Protein AF-A0A6P8T406-F1 (afdb_monomer_lite)

Sequence (190 aa):
MLQMCIFQQECNTCATTLRLIQWHTVIVGIVNENHHWMLVVMYPHEKKTLFLDPLGEGKGKTKVCLQSTRAFMRMKGCKVSRWTCSTLPHNRQQDSTSCGVLALKFAEKILLGESIEFETSQKAVHELRLDIATSLLRESDDLSRLCFYCGMEEQDEEHWICCDICQQWYHHQCVQRPPVDQPYLCPGCT

Radius of gyration: 21.98 Å; chains: 1; bounding box: 48×28×59 Å

Foldseek 3Di:
DQDAPEPDDPDPPDPVVLAVVLVHQKYWYWDDDPNAIWIWIDGQVVLEIETGGLQDDDVCPQVVSLVVVLVVVVSSVGDNPPHHYDYDDEHHAPDDNQNVLLNVLCVVCVVVVHDSYDDRDPVVSVVSVVVVVVCCVVPPDDQLQAAPQPRDGDDPPFDWDAAPPPRGIHGCVSQPNDDPVDHDHGPVRD

Organism: Gymnodraco acuticeps (NCBI:txid8218)

InterPro domains:
  IPR001965 Zinc finger, PHD-type [SM00249] (146-190)
  IPR003653 Ulp1 protease family, C-terminal catalytic domain [PF02902] (26-135)
  IPR003653 Ulp1 protease family, C-terminal catalytic domain [PS50600] (1-110)
  IPR011011 Zinc finger, FYVE/PHD-type [SSF5790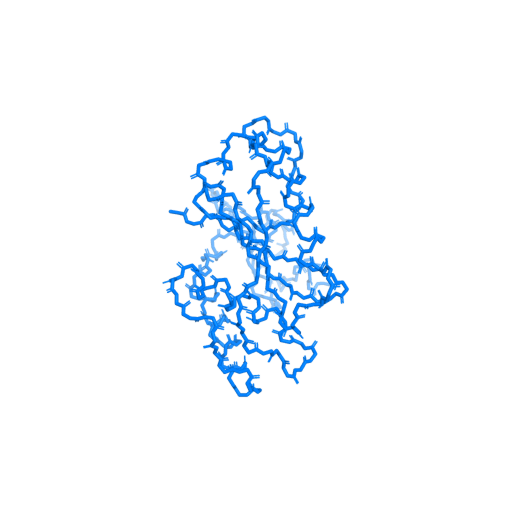3] (129-190)
  IPR013083 Zinc finger, RING/FYVE/PHD-type [G3DSA:3.30.40.10] (139-190)
  IPR019786 Zinc finger, PHD-type, conserved site [PS01359] (147-189)
  IPR019787 Zinc finger, PHD-finger [PS50016] (144-190)
  IPR038765 Papain-like cysteine peptidase superfamily [SSF54001] (24-138)

Structure (mmCIF, N/CA/C/O backbone):
data_AF-A0A6P8T406-F1
#
_entry.id   AF-A0A6P8T406-F1
#
loop_
_atom_site.group_PDB
_atom_site.id
_atom_site.type_symbol
_atom_site.label_atom_id
_atom_site.label_alt_id
_atom_site.label_comp_id
_atom_site.label_asym_id
_atom_site.label_entity_id
_atom_site.label_seq_id
_atom_site.pdbx_PDB_ins_code
_atom_site.Cartn_x
_atom_site.Cartn_y
_atom_site.Cartn_z
_atom_site.occupancy
_atom_site.B_iso_or_equiv
_atom_site.auth_seq_id
_atom_site.auth_comp_id
_atom_site.auth_asym_id
_atom_site.auth_atom_id
_atom_site.pdbx_PDB_model_num
ATOM 1 N N . MET A 1 1 ? -11.679 -12.977 -5.239 1.00 22.58 1 MET A N 1
ATOM 2 C CA . MET A 1 1 ? -10.911 -11.961 -5.984 1.00 22.58 1 MET A CA 1
ATOM 3 C C . MET A 1 1 ? -10.808 -10.741 -5.081 1.00 22.58 1 MET A C 1
ATOM 5 O O . MET A 1 1 ? -11.807 -10.065 -4.874 1.00 22.58 1 MET A O 1
ATOM 9 N N . LEU A 1 2 ? -9.675 -10.572 -4.399 1.00 23.94 2 LEU A N 1
ATOM 10 C CA . LEU A 1 2 ? -9.426 -9.429 -3.517 1.00 23.94 2 LEU A CA 1
ATOM 11 C C . LEU A 1 2 ? -9.023 -8.250 -4.405 1.00 23.94 2 LEU A C 1
ATOM 13 O O . LEU A 1 2 ? -7.926 -8.243 -4.948 1.00 23.94 2 LEU A O 1
ATOM 17 N N . GLN A 1 3 ? -9.928 -7.296 -4.613 1.00 27.56 3 GLN A N 1
ATOM 18 C CA . GLN A 1 3 ? -9.621 -6.090 -5.374 1.00 27.56 3 GLN A CA 1
ATOM 19 C C . GLN A 1 3 ? -9.011 -5.062 -4.413 1.00 27.56 3 GLN A C 1
ATOM 21 O O . G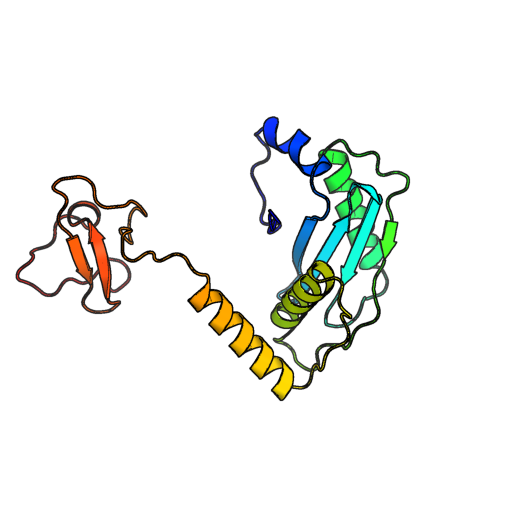LN A 1 3 ? -9.680 -4.539 -3.521 1.00 27.56 3 GLN A O 1
ATOM 26 N N . MET A 1 4 ? -7.706 -4.834 -4.545 1.00 31.42 4 MET A N 1
ATOM 27 C CA . MET A 1 4 ? -6.962 -3.862 -3.749 1.00 31.42 4 MET A CA 1
ATOM 28 C C . MET A 1 4 ? -7.247 -2.455 -4.299 1.00 31.42 4 MET A C 1
ATOM 30 O O . MET A 1 4 ? -6.623 -2.016 -5.259 1.00 31.42 4 MET A O 1
ATOM 34 N N . CYS A 1 5 ? -8.226 -1.748 -3.728 1.00 37.28 5 CYS A N 1
ATOM 35 C CA . CYS A 1 5 ? -8.486 -0.349 -4.075 1.00 37.28 5 CYS A CA 1
ATOM 36 C C . CYS A 1 5 ? -7.418 0.558 -3.448 1.00 37.28 5 CYS A C 1
ATOM 38 O O . CYS A 1 5 ? -7.588 1.072 -2.343 1.00 37.28 5 CYS A O 1
ATOM 40 N N . ILE A 1 6 ? -6.324 0.800 -4.170 1.00 36.66 6 ILE A N 1
ATOM 41 C CA . ILE A 1 6 ? -5.421 1.912 -3.861 1.00 36.66 6 ILE A CA 1
ATOM 42 C C . ILE A 1 6 ? -6.264 3.194 -3.913 1.00 36.66 6 ILE A C 1
ATOM 44 O O . ILE A 1 6 ? -6.865 3.510 -4.937 1.00 36.66 6 ILE A O 1
ATOM 48 N N . PHE A 1 7 ? -6.356 3.923 -2.797 1.00 38.44 7 PHE A N 1
ATOM 49 C CA . PHE A 1 7 ? -7.073 5.200 -2.712 1.00 38.44 7 PHE A CA 1
ATOM 50 C C . PHE A 1 7 ? -6.281 6.303 -3.422 1.00 38.44 7 PHE A C 1
ATOM 52 O O . PHE A 1 7 ? -5.844 7.276 -2.815 1.00 38.44 7 PHE A O 1
ATOM 59 N N . GLN A 1 8 ? -6.108 6.163 -4.731 1.00 29.70 8 GLN A N 1
ATOM 60 C CA . GLN A 1 8 ? -5.671 7.234 -5.604 1.00 29.70 8 GLN A CA 1
ATOM 61 C C . GLN A 1 8 ? -6.867 7.621 -6.468 1.00 29.70 8 GLN A C 1
ATOM 63 O O . GLN A 1 8 ? -7.098 7.072 -7.533 1.00 29.70 8 GLN A O 1
ATOM 68 N N . GLN A 1 9 ? -7.682 8.522 -5.913 1.00 34.03 9 GLN A N 1
ATOM 69 C CA . GLN A 1 9 ? -8.593 9.418 -6.629 1.00 34.03 9 GLN A CA 1
ATOM 70 C C . GLN A 1 9 ? -9.264 8.829 -7.891 1.00 34.03 9 GLN A C 1
ATOM 72 O O . GLN A 1 9 ? -9.155 9.394 -8.976 1.00 34.03 9 GLN A O 1
ATOM 77 N N . GLU A 1 10 ? -9.988 7.712 -7.768 1.00 38.25 10 GLU A N 1
ATOM 78 C CA . GLU A 1 10 ? -10.750 7.194 -8.906 1.00 38.25 10 GLU A CA 1
ATOM 79 C C . GLU A 1 10 ? -11.969 8.075 -9.229 1.00 38.25 10 GLU A C 1
ATOM 81 O O . GLU A 1 10 ? -12.776 8.442 -8.370 1.00 38.25 10 GLU A O 1
ATOM 86 N N . CYS A 1 11 ? -12.050 8.390 -10.520 1.00 34.97 11 CYS A N 1
ATOM 87 C CA . CYS A 1 11 ? -13.053 9.127 -11.279 1.00 34.97 11 CYS A CA 1
ATOM 88 C C . CYS A 1 11 ? -14.480 9.164 -10.677 1.00 34.97 11 CYS A C 1
ATOM 90 O O . CYS A 1 11 ? -15.181 8.155 -10.580 1.00 34.97 11 CYS A O 1
ATOM 92 N N . ASN A 1 12 ? -14.951 10.372 -10.348 1.00 40.00 12 ASN A N 1
ATOM 93 C CA . ASN A 1 12 ? -16.262 10.652 -9.740 1.00 40.00 12 ASN A CA 1
ATOM 94 C C . ASN A 1 12 ? -17.479 10.522 -10.690 1.00 40.00 12 ASN A C 1
ATOM 96 O O . ASN A 1 12 ? -18.569 10.956 -10.321 1.00 40.00 12 ASN A O 1
ATOM 100 N N . THR A 1 13 ? -17.350 9.969 -11.900 1.00 38.00 13 THR A N 1
ATOM 101 C CA . THR A 1 13 ? -18.402 10.092 -12.935 1.00 38.00 13 THR A CA 1
ATOM 102 C C . THR A 1 13 ? -19.130 8.805 -13.329 1.00 38.00 13 THR A 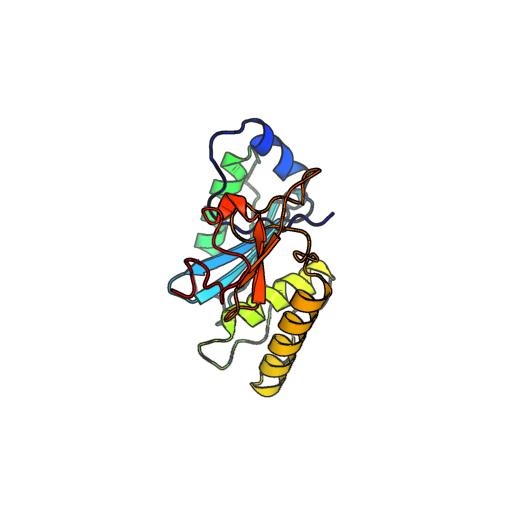C 1
ATOM 104 O O . THR A 1 13 ? -20.137 8.895 -14.027 1.00 38.00 13 THR A O 1
ATOM 107 N N . CYS A 1 14 ? -18.729 7.615 -12.868 1.00 40.56 14 CYS A N 1
ATOM 108 C CA . CYS A 1 14 ? -19.423 6.379 -13.255 1.00 40.56 14 CYS A CA 1
ATOM 109 C C . CYS A 1 14 ? -20.440 5.918 -12.194 1.00 40.56 14 CYS A C 1
ATOM 111 O O . CYS A 1 14 ? -20.080 5.445 -11.114 1.00 40.56 14 CYS A O 1
ATOM 113 N N . ALA A 1 15 ? -21.736 6.009 -12.516 1.00 45.34 15 ALA A N 1
ATOM 114 C CA . ALA A 1 15 ? -22.835 5.530 -11.670 1.00 45.34 15 ALA A CA 1
ATOM 115 C C . ALA A 1 15 ? -22.749 4.021 -11.341 1.00 45.34 15 ALA A C 1
ATOM 117 O O . ALA A 1 15 ? -23.313 3.567 -10.344 1.00 45.34 15 ALA A O 1
ATOM 118 N N . THR A 1 16 ? -22.000 3.248 -12.130 1.00 45.69 16 THR A N 1
ATOM 119 C CA . THR A 1 16 ? -21.764 1.811 -11.928 1.00 45.69 16 THR A CA 1
ATOM 120 C C . THR A 1 16 ? -20.851 1.538 -10.723 1.00 45.69 16 THR A C 1
ATOM 122 O O . THR A 1 16 ? -21.085 0.593 -9.969 1.00 45.69 16 THR A O 1
ATOM 125 N N . THR A 1 17 ? -19.886 2.420 -10.435 1.00 47.94 17 THR A N 1
ATOM 126 C CA . THR A 1 17 ? -18.952 2.287 -9.298 1.00 47.94 17 THR A CA 1
ATOM 127 C C . THR A 1 17 ? -19.638 2.512 -7.941 1.00 47.94 17 THR A C 1
ATOM 129 O O . THR A 1 17 ? -19.150 2.062 -6.904 1.00 47.94 17 THR A O 1
ATOM 132 N N . LEU A 1 18 ? -20.808 3.168 -7.914 1.00 48.56 18 LEU A N 1
ATOM 133 C CA . LEU A 1 18 ? -21.570 3.430 -6.683 1.00 48.56 18 LEU A CA 1
ATOM 134 C C . LEU A 1 18 ? -22.185 2.168 -6.057 1.00 48.56 18 LEU A C 1
ATOM 136 O O . LEU A 1 18 ? -22.412 2.156 -4.849 1.00 48.56 18 LEU A O 1
ATOM 140 N N . ARG A 1 19 ? -22.441 1.106 -6.836 1.00 50.19 19 ARG A N 1
ATOM 141 C CA . ARG A 1 19 ? -23.081 -0.128 -6.334 1.00 50.19 19 ARG A CA 1
ATOM 142 C C . ARG A 1 19 ? -22.109 -1.258 -5.999 1.00 50.19 19 ARG A C 1
ATOM 144 O O . ARG A 1 19 ? -22.516 -2.188 -5.314 1.00 50.19 19 ARG A O 1
ATOM 151 N N . LEU A 1 20 ? -20.850 -1.185 -6.431 1.00 56.38 20 LEU A N 1
ATOM 152 C CA . LEU A 1 20 ? -19.895 -2.297 -6.313 1.00 56.38 20 LEU A CA 1
ATOM 153 C C . LEU A 1 20 ? -19.270 -2.424 -4.913 1.00 56.38 20 LEU A C 1
ATOM 155 O O . LEU A 1 20 ? -19.041 -3.533 -4.439 1.00 56.38 20 LEU A O 1
ATOM 159 N N . ILE A 1 21 ? -19.075 -1.318 -4.190 1.00 63.06 21 ILE A N 1
ATOM 160 C CA . ILE A 1 21 ? -18.429 -1.322 -2.861 1.00 63.06 21 ILE A CA 1
ATOM 161 C C . ILE A 1 21 ? -19.212 -2.102 -1.794 1.00 63.06 21 ILE A C 1
ATOM 163 O O . ILE A 1 21 ? -18.608 -2.659 -0.884 1.00 63.06 21 ILE A O 1
ATOM 167 N N . GLN A 1 22 ? -20.540 -2.195 -1.913 1.00 59.06 22 GLN A N 1
ATOM 168 C CA . GLN A 1 22 ? -21.371 -2.932 -0.949 1.00 59.06 22 GLN A CA 1
ATOM 169 C C . GLN A 1 22 ? -21.235 -4.458 -1.054 1.00 59.06 22 GLN A C 1
ATOM 171 O O . GLN A 1 22 ? -21.698 -5.158 -0.159 1.00 59.06 22 GLN A O 1
ATOM 176 N N . TRP A 1 23 ? -20.611 -4.962 -2.122 1.00 67.88 23 TRP A N 1
ATOM 177 C CA . TRP A 1 23 ? -20.353 -6.390 -2.329 1.00 67.88 23 TRP A CA 1
ATOM 178 C C . TRP A 1 23 ? -18.954 -6.815 -1.884 1.00 67.88 23 TRP A C 1
ATOM 180 O O . TRP A 1 23 ? -18.656 -8.006 -1.853 1.00 67.88 23 TRP A O 1
ATOM 190 N N . HIS A 1 24 ? -18.087 -5.854 -1.561 1.00 75.00 24 HIS A N 1
ATOM 191 C CA . HIS A 1 24 ? -16.736 -6.146 -1.111 1.00 75.00 24 HIS A CA 1
ATOM 192 C C . HIS A 1 24 ? -16.750 -6.480 0.379 1.00 75.00 24 HIS A C 1
ATOM 194 O O . HIS A 1 24 ? -17.232 -5.704 1.207 1.00 75.00 24 HIS A O 1
ATOM 200 N N . THR A 1 25 ? -16.172 -7.628 0.723 1.00 85.94 25 THR A N 1
ATOM 201 C CA . THR A 1 25 ? -16.016 -8.067 2.114 1.00 85.94 25 THR A CA 1
ATOM 202 C C . THR A 1 25 ? -15.025 -7.188 2.873 1.00 85.94 25 THR A C 1
ATOM 204 O O . THR A 1 25 ? -15.249 -6.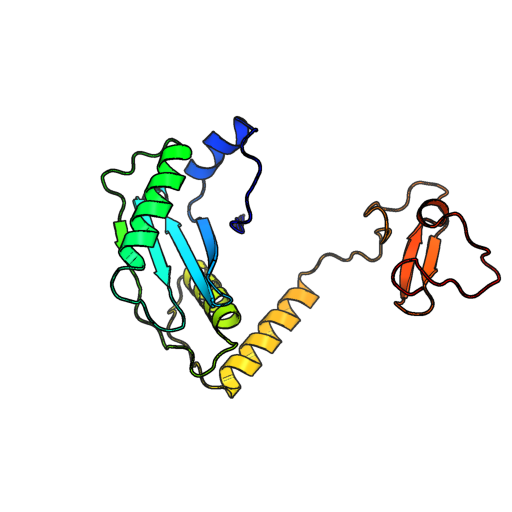861 4.038 1.00 85.94 25 THR A O 1
ATOM 207 N N . VAL A 1 26 ? -13.966 -6.758 2.187 1.00 91.25 26 VAL A N 1
ATOM 208 C CA . VAL A 1 26 ? -12.888 -5.929 2.718 1.00 91.25 26 VAL A CA 1
ATOM 209 C C . VAL A 1 26 ? -12.460 -4.905 1.671 1.00 91.25 26 VAL A C 1
ATOM 211 O O . VAL A 1 26 ? -12.419 -5.199 0.478 1.00 91.25 26 VAL A O 1
ATOM 214 N N . ILE A 1 27 ? -12.147 -3.693 2.120 1.00 92.12 27 ILE A N 1
ATOM 215 C CA . ILE A 1 27 ? -11.553 -2.637 1.298 1.00 92.12 27 ILE A CA 1
ATOM 216 C C . ILE A 1 27 ? -10.273 -2.194 1.995 1.00 92.12 27 ILE A C 1
ATOM 218 O O . ILE A 1 27 ? -10.318 -1.703 3.123 1.00 92.12 27 ILE A O 1
ATOM 222 N N . VAL A 1 28 ? -9.142 -2.368 1.323 1.00 93.50 28 VAL A N 1
ATOM 223 C CA . VAL A 1 28 ? -7.813 -2.023 1.836 1.00 93.50 28 VAL A CA 1
ATOM 224 C C . VAL A 1 28 ? -7.373 -0.714 1.202 1.00 93.50 28 VAL A C 1
ATOM 226 O O . VAL A 1 28 ? -7.418 -0.590 -0.015 1.00 93.50 28 VAL A O 1
ATOM 229 N N . GLY A 1 29 ? -6.958 0.254 2.014 1.00 92.31 29 GLY A N 1
ATOM 230 C CA . GLY A 1 29 ? -6.510 1.565 1.569 1.00 92.31 29 GLY A CA 1
ATOM 231 C C . GLY A 1 29 ? -5.217 1.988 2.247 1.00 92.31 29 GLY A C 1
ATOM 232 O O . GLY A 1 29 ? -5.102 1.957 3.469 1.00 92.31 29 GLY A O 1
ATOM 233 N N . ILE A 1 30 ? -4.255 2.426 1.444 1.00 94.62 30 ILE A N 1
ATOM 234 C CA . ILE A 1 30 ? -3.008 3.018 1.920 1.00 94.62 30 ILE A CA 1
ATOM 235 C C . ILE A 1 30 ? -3.163 4.542 1.926 1.00 94.62 30 ILE A C 1
ATOM 237 O O . ILE A 1 30 ? -3.580 5.131 0.931 1.00 94.62 30 ILE A O 1
ATOM 241 N N . VAL A 1 31 ? -2.843 5.178 3.053 1.00 91.31 31 VAL A N 1
ATOM 242 C CA . VAL A 1 31 ? -2.921 6.632 3.242 1.00 91.31 31 VAL A CA 1
ATOM 243 C C . VAL A 1 31 ? -1.511 7.197 3.322 1.00 91.31 31 VAL A C 1
ATOM 245 O O . VAL A 1 31 ? -0.706 6.718 4.117 1.00 91.31 31 VAL A O 1
ATOM 248 N N . ASN A 1 32 ? -1.225 8.227 2.526 1.00 92.25 32 ASN A N 1
ATOM 249 C CA . ASN A 1 32 ? 0.013 8.992 2.620 1.00 92.25 32 ASN A CA 1
ATOM 250 C C . ASN A 1 32 ? -0.271 10.388 3.175 1.00 92.25 32 ASN A C 1
ATOM 252 O O . ASN A 1 32 ? -1.025 11.149 2.572 1.00 92.25 32 ASN A O 1
ATOM 256 N N . GLU A 1 33 ? 0.358 10.734 4.293 1.00 89.75 33 GLU A N 1
ATOM 257 C CA . GLU A 1 33 ? 0.359 12.097 4.826 1.00 89.75 33 GLU A CA 1
ATOM 258 C C . GLU A 1 33 ? 1.802 12.514 5.108 1.00 89.75 33 GLU A C 1
ATOM 260 O O . GLU A 1 33 ? 2.462 11.916 5.953 1.00 89.75 33 GLU A O 1
ATOM 265 N N . ASN A 1 34 ? 2.301 13.543 4.416 1.00 90.75 34 ASN A N 1
ATOM 266 C CA . ASN A 1 34 ? 3.661 14.073 4.601 1.00 90.75 34 ASN A CA 1
ATOM 267 C C . ASN A 1 34 ? 4.754 12.989 4.529 1.00 90.75 34 ASN A C 1
ATOM 269 O O . ASN A 1 34 ? 5.608 12.905 5.411 1.00 90.75 34 ASN A O 1
ATOM 273 N N . HIS A 1 35 ? 4.713 12.145 3.492 1.00 91.12 35 HIS A N 1
ATOM 274 C CA . HIS A 1 35 ? 5.640 11.020 3.287 1.00 91.12 35 HIS A CA 1
ATOM 275 C C . HIS A 1 35 ? 5.543 9.893 4.327 1.00 91.12 35 HIS A C 1
ATOM 277 O O . HIS A 1 35 ? 6.353 8.968 4.301 1.00 91.12 35 HIS A O 1
ATOM 283 N N . HIS A 1 36 ? 4.536 9.923 5.200 1.00 94.38 36 HIS A N 1
ATOM 284 C CA . HIS A 1 36 ? 4.255 8.850 6.143 1.00 94.38 36 HIS A CA 1
ATOM 285 C C . HIS A 1 36 ? 3.102 7.984 5.643 1.00 94.38 36 HIS A C 1
ATOM 287 O O . HIS A 1 36 ? 1.996 8.474 5.399 1.00 94.38 36 HIS A O 1
ATOM 293 N N . TRP A 1 37 ? 3.372 6.691 5.490 1.00 96.38 37 TRP A N 1
ATOM 294 C CA . TRP A 1 37 ? 2.417 5.712 4.987 1.00 96.38 37 TRP A CA 1
ATOM 295 C C . TRP A 1 37 ? 1.701 5.006 6.141 1.00 96.38 37 TRP A C 1
ATOM 297 O O . TRP A 1 37 ? 2.332 4.509 7.073 1.00 96.38 37 TRP A O 1
ATOM 307 N N . MET A 1 38 ? 0.374 4.950 6.069 1.00 96.06 38 MET A N 1
ATOM 308 C CA . MET A 1 38 ? -0.512 4.338 7.062 1.00 96.06 38 MET A CA 1
ATOM 309 C C . MET A 1 38 ? -1.520 3.424 6.364 1.00 96.06 38 MET A C 1
ATOM 311 O O . MET A 1 38 ? -1.776 3.564 5.165 1.00 96.06 38 MET A O 1
ATOM 315 N N . LEU A 1 39 ? -2.125 2.510 7.118 1.00 97.50 39 LEU A N 1
ATOM 316 C CA . LEU A 1 39 ? -3.099 1.557 6.596 1.00 97.50 39 LEU A CA 1
ATOM 317 C C . LEU A 1 39 ? -4.505 1.845 7.135 1.00 97.50 39 LEU A C 1
ATOM 319 O O . LEU A 1 39 ? -4.713 2.049 8.331 1.00 97.50 39 LEU A O 1
ATOM 323 N N . VAL A 1 40 ? -5.485 1.800 6.236 1.00 97.25 40 VAL A N 1
ATOM 324 C CA . VAL A 1 40 ? -6.919 1.821 6.523 1.00 97.25 40 VAL A CA 1
ATOM 325 C C . VAL A 1 40 ? -7.544 0.560 5.934 1.00 97.25 40 VAL A C 1
ATOM 327 O O . VAL A 1 40 ? -7.466 0.333 4.732 1.00 97.25 40 VAL A O 1
ATOM 330 N N . VAL A 1 41 ? -8.211 -0.248 6.753 1.00 96.81 41 VAL A N 1
ATOM 331 C CA . VAL A 1 41 ? -8.964 -1.426 6.293 1.00 96.81 41 VAL A CA 1
ATOM 332 C C . VAL A 1 41 ? -10.423 -1.261 6.679 1.00 96.81 41 VAL A C 1
ATOM 334 O O . VAL A 1 41 ? -10.746 -1.127 7.855 1.00 96.81 41 VAL A O 1
ATOM 337 N N . MET A 1 42 ? -11.324 -1.256 5.706 1.00 95.31 42 MET A N 1
ATOM 338 C CA . MET A 1 42 ? -12.761 -1.129 5.934 1.00 95.31 42 MET A CA 1
ATOM 339 C C . MET A 1 42 ? -13.457 -2.468 5.717 1.00 95.31 42 MET A C 1
ATOM 341 O O . MET A 1 42 ? -13.206 -3.152 4.729 1.00 95.31 42 MET A O 1
ATOM 345 N N . TYR A 1 43 ? -14.395 -2.775 6.607 1.00 93.75 43 TYR A N 1
ATOM 346 C CA . TYR A 1 43 ? -15.291 -3.924 6.552 1.00 93.75 43 TYR A CA 1
ATOM 347 C C . TYR A 1 43 ? -16.730 -3.408 6.396 1.00 93.75 43 TYR A C 1
ATOM 349 O O . TYR A 1 43 ? -17.395 -3.117 7.399 1.00 93.75 43 TYR A O 1
ATOM 357 N N . PRO A 1 44 ? -17.228 -3.228 5.153 1.00 90.94 44 PRO A N 1
ATOM 358 C CA . PRO A 1 44 ? -18.547 -2.646 4.886 1.00 90.94 44 PRO A CA 1
ATOM 359 C C . PRO A 1 44 ? -19.704 -3.328 5.616 1.00 90.94 44 PRO A C 1
ATOM 361 O O . PRO A 1 44 ? -20.557 -2.640 6.185 1.00 90.94 44 PRO A O 1
ATOM 364 N N . HIS A 1 45 ? -19.712 -4.662 5.650 1.00 89.38 45 HIS A N 1
ATOM 365 C CA . HIS A 1 45 ? -20.776 -5.443 6.287 1.00 89.38 45 HIS A CA 1
ATOM 366 C C . HIS A 1 45 ? -20.771 -5.314 7.818 1.00 89.38 45 HIS A C 1
ATOM 368 O O . HIS A 1 45 ? -21.835 -5.220 8.431 1.00 89.38 45 HIS A O 1
ATOM 374 N N . GLU A 1 46 ? -19.588 -5.222 8.428 1.00 93.00 46 GLU A N 1
ATOM 375 C CA . GLU A 1 46 ? -19.415 -5.024 9.874 1.00 93.00 46 GLU A CA 1
ATOM 376 C C . GLU A 1 46 ? -19.564 -3.559 10.300 1.00 93.00 46 GLU A C 1
ATOM 378 O O . GLU A 1 46 ? -19.724 -3.262 11.483 1.00 93.00 46 GLU A O 1
ATOM 383 N N . LYS A 1 47 ? -19.534 -2.630 9.338 1.00 94.19 47 LYS A N 1
ATOM 384 C CA . LYS A 1 47 ? -19.503 -1.180 9.566 1.00 94.19 47 LYS A CA 1
ATOM 385 C C . LYS A 1 47 ? -18.319 -0.773 10.438 1.00 94.19 47 LYS A C 1
ATOM 387 O O . LYS A 1 47 ? -18.463 -0.018 11.399 1.00 94.19 47 LYS A O 1
ATOM 392 N N . LYS A 1 48 ? -17.145 -1.293 10.106 1.00 95.12 48 LYS A N 1
ATOM 393 C CA . LYS A 1 48 ? -15.928 -1.127 10.896 1.00 95.12 48 LYS A CA 1
ATOM 394 C C . LYS A 1 48 ? -14.777 -0.679 10.010 1.00 95.12 48 LYS A C 1
ATOM 396 O O . LYS A 1 48 ? -14.633 -1.146 8.885 1.00 95.12 48 LYS A O 1
ATOM 401 N N . THR A 1 49 ? -13.935 0.185 10.556 1.00 96.69 49 THR A N 1
ATOM 402 C CA . THR A 1 49 ? -12.621 0.529 10.016 1.00 96.69 49 THR A CA 1
ATOM 403 C C . THR A 1 49 ? -11.536 0.106 11.004 1.00 96.69 49 THR A C 1
ATOM 405 O O . THR A 1 49 ? -11.668 0.336 12.207 1.00 96.69 49 THR A O 1
ATOM 408 N N . LEU A 1 50 ? -10.450 -0.471 10.504 1.00 97.00 50 LEU A N 1
ATOM 409 C CA . LEU A 1 50 ? -9.167 -0.549 11.188 1.00 97.00 50 LEU A CA 1
ATOM 410 C C . LEU A 1 50 ? -8.253 0.545 10.644 1.00 97.00 50 LEU A C 1
ATOM 412 O O . LEU A 1 50 ? -8.143 0.710 9.431 1.00 97.00 50 LEU A O 1
ATOM 416 N N . PHE A 1 51 ? -7.618 1.285 11.540 1.00 97.31 51 PHE A N 1
ATOM 417 C CA . PHE A 1 51 ? -6.577 2.253 11.223 1.00 97.31 51 PHE A CA 1
ATOM 418 C C . PHE A 1 51 ? -5.296 1.822 11.925 1.00 97.31 51 PHE A C 1
ATOM 420 O O . PHE A 1 51 ? -5.327 1.621 13.139 1.00 97.31 51 PHE A O 1
ATOM 427 N N . LEU A 1 52 ? -4.214 1.687 11.162 1.00 97.50 52 LEU A N 1
ATOM 428 C CA . LEU A 1 52 ? -2.901 1.298 11.664 1.00 97.50 52 LEU A CA 1
ATOM 429 C C . LEU A 1 52 ? -1.858 2.314 11.214 1.00 97.50 52 LEU A C 1
ATOM 431 O O . LEU A 1 52 ? -1.718 2.606 10.021 1.00 97.50 52 LEU A O 1
ATOM 435 N N . ASP A 1 53 ? -1.126 2.847 12.186 1.00 97.00 53 ASP A N 1
ATOM 436 C CA . ASP A 1 53 ? -0.048 3.807 11.975 1.00 97.00 53 ASP A CA 1
ATOM 437 C C . ASP A 1 53 ? 1.275 3.154 12.405 1.00 97.00 53 ASP A C 1
ATOM 439 O O . ASP A 1 53 ? 1.459 2.919 13.595 1.00 97.00 53 ASP A O 1
ATOM 443 N N . PRO A 1 54 ? 2.236 2.897 11.497 1.00 97.06 54 PRO A N 1
ATOM 444 C CA . PRO A 1 54 ? 3.527 2.308 11.858 1.00 97.06 54 PRO A CA 1
ATOM 445 C C . PRO A 1 54 ? 4.294 3.034 12.983 1.00 97.06 54 PRO A C 1
ATOM 447 O O . PRO A 1 54 ? 5.098 2.398 13.662 1.00 97.06 54 PRO A O 1
ATOM 450 N N . LEU A 1 55 ? 4.064 4.335 13.220 1.00 95.44 55 LEU A N 1
ATOM 451 C CA . LEU A 1 55 ? 4.652 5.103 14.337 1.00 95.44 55 LEU A CA 1
ATOM 452 C C . LEU A 1 55 ? 3.853 5.006 15.646 1.00 95.44 55 LEU A C 1
ATOM 454 O O . LEU A 1 55 ? 4.290 5.503 16.688 1.00 95.44 55 LEU A O 1
ATOM 458 N N . GLY A 1 56 ? 2.699 4.351 15.606 1.00 92.44 56 GLY A N 1
ATOM 459 C CA . GLY A 1 56 ? 1.686 4.329 16.646 1.00 92.44 56 GLY A CA 1
ATOM 460 C C . GLY A 1 56 ? 0.607 5.387 16.424 1.00 92.44 56 GLY A C 1
ATOM 461 O O . GLY A 1 56 ? 0.841 6.481 15.905 1.00 92.44 56 GLY A O 1
ATOM 462 N N . GLU A 1 57 ? -0.607 5.071 16.854 1.00 86.12 57 GLU A N 1
ATOM 463 C CA . GLU A 1 57 ? -1.779 5.899 16.619 1.00 86.12 57 GLU A CA 1
ATOM 464 C C . GLU A 1 57 ? -1.772 7.131 17.522 1.00 86.12 57 GLU A C 1
ATOM 466 O O . GLU A 1 57 ? -2.035 7.078 18.727 1.00 86.12 57 GLU A O 1
ATOM 471 N N . GLY A 1 58 ? -1.502 8.286 16.915 1.00 76.69 58 GLY A N 1
ATOM 472 C CA . GLY A 1 58 ? -1.637 9.574 17.583 1.00 76.69 58 GLY A CA 1
ATOM 473 C C . GLY A 1 58 ? -3.067 9.825 18.076 1.00 76.69 58 GLY A C 1
ATOM 474 O O . GLY A 1 58 ? -4.055 9.462 17.426 1.00 76.69 58 GLY A O 1
ATOM 475 N N . LYS A 1 59 ? -3.188 10.519 19.217 1.00 73.88 59 LYS A N 1
ATOM 476 C CA . LYS A 1 59 ? -4.484 10.945 19.765 1.00 73.88 59 LYS A CA 1
ATOM 477 C C . LYS A 1 59 ? -5.251 11.739 18.701 1.00 73.88 59 LYS A C 1
ATOM 479 O O . LYS A 1 59 ? -4.820 12.805 18.283 1.00 73.88 59 LYS A O 1
ATOM 484 N N . GLY A 1 60 ? -6.396 11.215 18.267 1.00 85.00 60 GLY A N 1
ATOM 485 C CA . GLY A 1 60 ? -7.281 11.880 17.306 1.00 85.00 60 GLY A CA 1
ATOM 486 C C . GLY A 1 60 ? -7.166 11.408 15.854 1.00 85.00 60 GLY A C 1
ATOM 487 O O . GLY A 1 60 ? -8.157 11.549 15.138 1.00 85.00 60 GLY A O 1
ATOM 488 N N . LYS A 1 61 ? -6.073 10.757 15.423 1.00 87.94 61 LYS A N 1
ATOM 489 C CA . LYS A 1 61 ? -5.976 10.217 14.048 1.00 87.94 61 LYS A CA 1
ATOM 490 C C . LYS A 1 61 ? -7.061 9.178 13.759 1.00 87.94 61 LYS A C 1
ATOM 492 O O . LYS A 1 61 ? -7.715 9.245 12.726 1.00 87.94 61 LYS A O 1
ATOM 497 N N . THR A 1 62 ? -7.368 8.307 14.720 1.00 91.44 62 THR A N 1
ATOM 498 C CA . THR A 1 62 ? -8.490 7.355 14.615 1.00 91.44 62 THR A CA 1
ATOM 499 C C . THR A 1 62 ? -9.840 8.061 14.444 1.00 91.44 62 THR A C 1
ATOM 501 O O . THR A 1 62 ? -10.711 7.577 13.726 1.00 91.44 62 THR A O 1
ATOM 504 N N . LYS A 1 63 ? -10.028 9.237 15.062 1.00 92.88 63 LYS A N 1
ATOM 505 C CA . LYS A 1 63 ? -11.253 10.040 14.907 1.00 92.88 63 LYS A CA 1
ATOM 506 C C . LYS A 1 63 ? -11.332 10.670 13.516 1.00 92.88 63 LYS A C 1
ATOM 508 O O . LYS A 1 63 ? -12.409 10.664 12.925 1.00 92.88 63 LYS A O 1
ATOM 513 N N . VAL A 1 64 ? -10.213 11.175 12.996 1.00 92.44 64 VAL A N 1
ATOM 514 C CA . VAL A 1 64 ? -10.120 11.677 11.616 1.00 92.44 64 VAL A CA 1
ATOM 515 C C . VAL A 1 64 ? -10.413 10.545 10.632 1.00 92.44 64 VAL A C 1
ATOM 517 O O . VAL A 1 64 ? -11.313 10.678 9.810 1.00 92.44 64 VAL A O 1
ATOM 520 N N . CYS A 1 65 ? -9.766 9.387 10.791 1.00 94.00 65 CYS A N 1
ATOM 521 C CA . CYS A 1 65 ? -10.016 8.200 9.975 1.00 94.00 65 CYS A CA 1
ATOM 522 C C . CYS A 1 65 ? -11.494 7.779 10.016 1.00 94.00 65 CYS A C 1
ATOM 524 O O . CYS A 1 65 ? -12.104 7.541 8.971 1.00 94.00 65 CYS A O 1
ATOM 526 N N . LEU A 1 66 ? -12.120 7.769 11.199 1.00 94.69 66 LEU A N 1
ATOM 527 C CA . LEU A 1 66 ? -13.551 7.500 11.341 1.00 94.69 66 LEU A CA 1
ATOM 528 C C . LEU A 1 66 ? -14.406 8.483 10.535 1.00 94.69 66 LEU A C 1
ATOM 530 O O . LEU A 1 66 ? -15.341 8.078 9.849 1.00 94.69 66 LEU A O 1
ATOM 534 N N . GLN A 1 67 ? -14.128 9.781 10.632 1.00 94.75 67 GLN A N 1
ATOM 535 C CA . GLN A 1 67 ? -14.891 10.804 9.918 1.00 94.75 67 GLN A CA 1
ATOM 536 C C . GLN A 1 67 ? -14.727 10.665 8.401 1.00 94.75 67 GLN A C 1
ATOM 538 O O . GLN A 1 67 ? -15.734 10.651 7.688 1.00 94.75 67 GLN A O 1
ATOM 543 N N . SER A 1 68 ? -13.494 10.476 7.929 1.00 93.62 68 SER A N 1
ATOM 544 C CA . SER A 1 68 ? -13.167 10.296 6.513 1.00 93.62 68 SER A CA 1
ATOM 545 C C . SER A 1 68 ? -13.802 9.032 5.937 1.00 93.62 68 SER A C 1
ATOM 547 O O . SER A 1 68 ? -14.496 9.097 4.923 1.00 93.62 68 SER A O 1
ATOM 549 N N . THR A 1 69 ? -13.674 7.890 6.618 1.00 93.50 69 THR A N 1
ATOM 550 C CA . THR A 1 69 ? -14.287 6.628 6.166 1.00 93.50 69 THR A CA 1
ATOM 551 C C . THR A 1 69 ? -15.813 6.684 6.203 1.00 93.50 69 THR A C 1
ATOM 553 O O . THR A 1 69 ? -16.465 6.229 5.266 1.00 93.50 69 THR A O 1
ATOM 556 N N . ARG A 1 70 ? -16.426 7.341 7.197 1.00 94.69 70 ARG A N 1
ATOM 557 C CA . ARG A 1 70 ? -17.880 7.586 7.199 1.00 94.69 70 ARG A CA 1
ATOM 558 C C . ARG A 1 70 ? -18.328 8.479 6.047 1.00 94.69 70 ARG A C 1
ATOM 560 O O . ARG A 1 70 ? -19.408 8.253 5.506 1.00 94.69 70 ARG A O 1
ATOM 567 N N . ALA A 1 71 ? -17.561 9.510 5.702 1.00 92.56 71 ALA A N 1
ATOM 568 C CA . ALA A 1 71 ? -17.871 10.374 4.567 1.00 92.56 71 ALA A CA 1
ATOM 569 C C . ALA A 1 71 ? -17.802 9.587 3.251 1.00 92.56 71 ALA A C 1
ATOM 571 O O . ALA A 1 71 ? -18.786 9.569 2.509 1.00 92.56 71 ALA A O 1
ATOM 572 N N . PHE A 1 72 ? -16.710 8.849 3.037 1.00 89.81 72 PHE A N 1
ATOM 573 C CA . PHE A 1 72 ? -16.522 7.978 1.879 1.00 89.81 72 PHE A CA 1
ATOM 574 C C . PHE A 1 72 ? -17.647 6.942 1.748 1.00 89.81 72 PHE A C 1
ATOM 576 O O . PHE A 1 72 ? -18.322 6.878 0.723 1.00 89.81 72 PHE A O 1
ATOM 583 N N . MET A 1 73 ? -17.939 6.188 2.809 1.00 89.75 73 MET A N 1
ATOM 584 C CA . MET A 1 73 ? -18.977 5.154 2.771 1.00 89.75 73 MET A CA 1
ATOM 585 C C . MET A 1 73 ? -20.382 5.743 2.588 1.00 89.75 73 MET A C 1
ATOM 587 O O . MET A 1 73 ? -21.215 5.143 1.908 1.00 89.75 73 MET A O 1
ATOM 591 N N . ARG A 1 74 ? -20.655 6.945 3.120 1.00 91.38 74 ARG A N 1
ATOM 592 C CA . ARG A 1 74 ? -21.915 7.662 2.862 1.00 91.38 74 ARG A CA 1
ATOM 593 C C . ARG A 1 74 ? -22.050 8.044 1.388 1.00 91.38 74 ARG A C 1
ATOM 595 O O . ARG A 1 74 ? -23.127 7.855 0.831 1.00 91.38 74 ARG A O 1
ATOM 602 N N . MET A 1 75 ? -20.981 8.536 0.758 1.00 86.81 75 MET A N 1
ATOM 603 C CA . MET A 1 75 ? -20.966 8.818 -0.685 1.00 86.81 75 MET A CA 1
ATOM 604 C C . MET A 1 75 ? -21.249 7.560 -1.516 1.00 86.81 75 MET A C 1
ATOM 606 O O . MET A 1 75 ? -21.870 7.650 -2.567 1.00 86.81 75 MET A O 1
ATOM 610 N N . LYS A 1 76 ? -20.864 6.379 -1.021 1.00 84.38 76 LYS A N 1
ATOM 611 C CA . LYS A 1 76 ? -21.166 5.069 -1.626 1.00 84.38 76 LYS A CA 1
ATOM 612 C C . LYS A 1 76 ? -22.516 4.475 -1.173 1.00 84.38 76 LYS A C 1
ATOM 614 O O . LYS A 1 76 ? -22.741 3.270 -1.263 1.00 84.38 76 LYS A O 1
ATOM 619 N N . GLY A 1 77 ? -23.421 5.300 -0.637 1.00 85.56 77 GLY A N 1
ATOM 620 C CA . GLY A 1 77 ? -24.789 4.907 -0.278 1.00 85.56 77 GLY A CA 1
ATOM 621 C C . GLY A 1 77 ? -24.928 4.061 0.995 1.00 85.56 77 GLY A C 1
ATOM 622 O O . GLY A 1 77 ? -26.004 3.522 1.254 1.00 85.56 77 GLY A O 1
ATOM 623 N N . CYS A 1 78 ? -23.878 3.926 1.810 1.00 85.75 78 CYS A N 1
ATOM 624 C CA . CYS A 1 78 ? -23.925 3.116 3.027 1.00 85.75 78 CYS A CA 1
ATOM 625 C C . CYS A 1 78 ? -24.503 3.892 4.225 1.00 85.75 78 CYS A C 1
ATOM 627 O O . CYS A 1 78 ? -24.221 5.073 4.442 1.00 85.75 78 CYS A O 1
ATOM 629 N N . LYS A 1 79 ? -25.272 3.204 5.082 1.00 89.44 79 LYS A N 1
ATOM 630 C CA . LYS A 1 79 ? -25.736 3.749 6.372 1.00 89.44 79 LYS A CA 1
ATOM 631 C C . LYS A 1 79 ? -24.607 3.713 7.408 1.00 89.44 79 LYS A C 1
ATOM 633 O O . LYS A 1 79 ? -24.314 2.661 7.972 1.00 89.44 79 LYS A O 1
ATOM 638 N N . VAL A 1 80 ? -24.033 4.876 7.714 1.00 93.75 80 VAL A N 1
ATOM 639 C CA . VAL A 1 80 ? -22.810 5.008 8.535 1.00 93.75 80 VAL A CA 1
ATOM 640 C C . VAL A 1 80 ? -23.029 5.375 10.010 1.00 93.75 80 VAL A C 1
ATOM 642 O O . VAL A 1 80 ? -22.072 5.678 10.717 1.00 93.75 80 VAL A O 1
ATOM 645 N N . SER A 1 81 ? -24.267 5.404 10.510 1.00 92.56 81 SER A N 1
ATOM 646 C CA . SER A 1 81 ? -24.554 5.846 11.889 1.00 92.56 81 SER A CA 1
ATOM 647 C C . SER A 1 81 ? -23.891 4.977 12.964 1.00 92.56 81 SER A C 1
ATOM 649 O O . SER A 1 81 ? -23.433 5.514 13.966 1.00 92.56 81 SER A O 1
ATOM 651 N N . ARG A 1 82 ? -23.804 3.662 12.728 1.00 94.44 82 ARG A N 1
ATOM 652 C CA . ARG A 1 82 ? -23.145 2.679 13.608 1.00 94.44 82 ARG A CA 1
ATOM 653 C C . ARG A 1 82 ? -21.698 2.377 13.211 1.00 94.44 82 ARG A C 1
ATOM 655 O O . ARG A 1 82 ? -21.131 1.422 13.720 1.00 94.44 82 ARG A O 1
ATOM 662 N N . TRP A 1 83 ? -21.137 3.132 12.267 1.00 96.62 83 TRP A N 1
ATOM 663 C CA . TRP A 1 83 ? -19.798 2.857 11.768 1.00 96.62 83 TRP A CA 1
ATOM 664 C C . TRP A 1 83 ? -18.746 3.208 12.823 1.00 96.62 83 TRP A C 1
ATOM 666 O O . TRP A 1 83 ? -18.807 4.299 13.398 1.00 96.62 83 TRP A O 1
ATOM 676 N N . THR A 1 84 ? -17.794 2.310 13.061 1.00 96.94 84 THR A N 1
ATOM 677 C CA . THR A 1 84 ? -16.732 2.461 14.066 1.00 96.94 84 THR A CA 1
ATOM 678 C C . THR A 1 84 ? -15.347 2.472 13.428 1.00 96.94 84 THR A C 1
ATOM 680 O O . THR A 1 84 ? -15.164 2.066 12.283 1.00 96.94 84 THR A O 1
ATOM 683 N N . CYS A 1 85 ? -14.360 2.977 14.166 1.00 96.50 85 CYS A N 1
ATOM 684 C CA . CYS A 1 85 ? -12.956 2.914 13.782 1.00 96.50 85 CYS A CA 1
ATOM 685 C C . CYS A 1 85 ? -12.146 2.501 15.006 1.00 96.50 85 CYS A C 1
ATOM 687 O O . CYS A 1 85 ? -12.293 3.111 16.067 1.00 96.50 85 CYS A O 1
ATOM 689 N N . SER A 1 86 ? -11.308 1.485 14.857 1.00 95.50 86 SER A N 1
ATOM 690 C CA . SER A 1 86 ? -10.422 0.978 15.905 1.00 95.50 86 SER A CA 1
ATOM 691 C C . SER A 1 86 ? -9.004 0.777 15.368 1.00 95.50 86 SER A C 1
ATOM 693 O O . SER A 1 86 ? -8.769 0.901 14.169 1.00 95.50 86 SER A O 1
ATOM 695 N N . THR A 1 87 ? -8.070 0.472 16.261 1.00 95.75 87 THR A N 1
ATOM 696 C CA . THR A 1 87 ? -6.714 0.002 15.935 1.00 95.75 87 THR A CA 1
ATOM 697 C C . THR A 1 87 ? -6.533 -1.423 16.481 1.00 95.75 87 THR A C 1
ATOM 699 O O . THR A 1 87 ? -7.432 -1.951 17.145 1.00 95.75 87 THR A O 1
ATOM 702 N N . LEU A 1 88 ? -5.401 -2.046 16.179 1.00 95.00 88 LEU A N 1
ATOM 703 C CA . LEU A 1 88 ? -4.911 -3.285 16.761 1.00 95.00 88 LEU A CA 1
ATOM 704 C C . LEU A 1 88 ? -3.502 -3.034 17.325 1.00 95.00 88 LEU A C 1
ATOM 706 O O . LEU A 1 88 ? -2.753 -2.273 16.723 1.00 95.00 88 LEU A O 1
ATOM 710 N N . PRO A 1 89 ? -3.114 -3.657 18.450 1.00 95.00 89 PRO A N 1
ATOM 711 C CA . PRO A 1 89 ? -1.734 -3.605 18.925 1.00 95.00 89 PRO A CA 1
ATOM 712 C C . PRO A 1 89 ? -0.760 -4.121 17.862 1.00 95.00 89 PRO A C 1
ATOM 714 O O . PRO A 1 89 ? -1.035 -5.120 17.199 1.00 95.00 89 PRO A O 1
ATOM 717 N N . HIS A 1 90 ? 0.366 -3.431 17.694 1.00 96.56 90 HIS A N 1
ATOM 718 C CA . HIS A 1 90 ? 1.413 -3.828 16.762 1.00 96.56 90 HIS A CA 1
ATOM 719 C C . HIS A 1 90 ? 2.776 -3.276 17.190 1.00 96.56 90 HIS A C 1
ATOM 721 O O . HIS A 1 90 ? 2.878 -2.256 17.884 1.00 96.56 90 HIS A O 1
ATOM 727 N N . ASN A 1 91 ? 3.842 -3.922 16.718 1.00 96.50 91 ASN A N 1
ATOM 728 C CA . ASN A 1 91 ? 5.192 -3.392 16.859 1.00 96.50 91 ASN A CA 1
ATOM 729 C C . ASN A 1 91 ? 5.347 -2.129 16.005 1.00 96.50 91 ASN A C 1
ATOM 731 O O . ASN A 1 91 ? 4.824 -2.034 14.891 1.00 96.50 91 ASN A O 1
ATOM 735 N N . ARG A 1 92 ? 6.045 -1.130 16.544 1.00 96.69 92 ARG A N 1
ATOM 736 C CA . ARG A 1 92 ? 6.245 0.159 15.871 1.00 96.69 92 ARG A CA 1
ATOM 737 C C . ARG A 1 92 ? 7.487 0.120 14.993 1.00 96.69 92 ARG A C 1
ATOM 739 O O . ARG A 1 92 ? 8.436 -0.612 15.289 1.00 96.69 92 ARG A O 1
ATOM 746 N N . GLN A 1 93 ? 7.490 0.926 13.935 1.00 96.19 93 GLN A N 1
ATOM 747 C CA . GLN A 1 93 ? 8.703 1.165 13.164 1.00 96.19 93 GLN A CA 1
ATOM 748 C C . GLN A 1 93 ? 9.788 1.786 14.048 1.00 96.19 93 GLN A C 1
ATOM 750 O O . GLN A 1 93 ? 9.493 2.557 14.963 1.00 96.19 93 GLN A O 1
ATOM 755 N N . GLN A 1 94 ? 11.041 1.452 13.749 1.00 96.25 94 GLN A N 1
ATOM 756 C CA . GLN A 1 94 ? 12.220 1.902 14.496 1.00 96.25 94 GLN A CA 1
ATOM 757 C C . GLN A 1 94 ? 13.103 2.860 13.678 1.00 96.25 94 GLN A C 1
ATOM 759 O O . GLN A 1 94 ? 14.156 3.285 14.144 1.00 96.25 94 GLN A O 1
ATOM 764 N N . ASP A 1 95 ? 12.675 3.208 12.461 1.00 95.81 95 ASP A N 1
ATOM 765 C CA . ASP A 1 95 ? 13.387 4.081 11.529 1.00 95.81 95 ASP A CA 1
ATOM 766 C C . ASP A 1 95 ? 12.423 5.075 10.844 1.00 95.81 95 ASP A C 1
ATOM 768 O O . ASP A 1 95 ? 11.225 5.102 11.134 1.00 95.81 95 ASP A O 1
ATOM 772 N N . SER A 1 96 ? 12.949 5.924 9.956 1.00 95.69 96 SER A N 1
ATOM 773 C CA . SER A 1 96 ? 12.197 6.976 9.254 1.00 95.69 96 SER A CA 1
ATOM 774 C C . SER A 1 96 ? 11.673 6.586 7.864 1.00 95.69 96 SER A C 1
ATOM 776 O O . SER A 1 96 ? 11.071 7.414 7.186 1.00 95.69 96 SER A O 1
ATOM 778 N N . THR A 1 97 ? 11.901 5.354 7.407 1.00 96.62 97 THR A N 1
ATOM 779 C CA . THR A 1 97 ? 11.725 4.945 5.997 1.00 96.62 97 THR A CA 1
ATOM 780 C C . THR A 1 97 ? 10.876 3.691 5.801 1.00 96.62 97 THR A C 1
ATOM 782 O O . THR A 1 97 ? 10.583 3.308 4.664 1.00 96.62 97 THR A O 1
ATOM 785 N N . SER A 1 98 ? 10.490 3.021 6.883 1.00 97.94 98 SER A N 1
ATOM 786 C CA . SER A 1 98 ? 9.892 1.686 6.823 1.00 97.94 98 SER A CA 1
ATOM 787 C C . SER A 1 98 ? 8.378 1.668 6.986 1.00 97.94 98 SER A C 1
ATOM 789 O O . SER A 1 98 ? 7.769 0.609 6.861 1.00 97.94 98 SER A O 1
ATOM 791 N N . CYS A 1 99 ? 7.741 2.831 7.145 1.00 97.44 99 CYS A N 1
ATOM 792 C CA . CYS A 1 99 ? 6.289 2.950 7.283 1.00 97.44 99 CYS A CA 1
ATOM 793 C C . CYS A 1 99 ? 5.528 2.292 6.122 1.00 97.44 99 CYS A C 1
ATOM 795 O O . CYS A 1 99 ? 4.555 1.584 6.361 1.00 97.44 99 CYS A O 1
ATOM 797 N N . GLY A 1 100 ? 6.009 2.436 4.882 1.00 96.62 100 GLY A N 1
ATOM 798 C CA . GLY A 1 100 ? 5.405 1.782 3.716 1.00 96.62 100 GLY A CA 1
ATOM 799 C C . GLY A 1 100 ? 5.504 0.254 3.765 1.00 96.62 100 GLY A C 1
ATOM 800 O O . GLY A 1 100 ? 4.520 -0.433 3.506 1.00 96.62 100 GLY A O 1
ATOM 801 N N . VAL A 1 101 ? 6.662 -0.282 4.168 1.00 97.88 101 VAL A N 1
ATOM 802 C CA . VAL A 1 101 ? 6.885 -1.734 4.308 1.00 97.88 101 VAL A CA 1
ATOM 803 C C . VAL A 1 101 ? 5.971 -2.311 5.386 1.00 97.88 101 VAL A C 1
ATOM 805 O O . VAL A 1 101 ? 5.319 -3.328 5.165 1.00 97.88 101 VAL A O 1
ATOM 808 N N . LEU A 1 102 ? 5.872 -1.636 6.534 1.00 98.31 102 LEU A N 1
ATOM 809 C CA . LEU A 1 102 ? 4.999 -2.064 7.623 1.00 98.31 102 LEU A CA 1
ATOM 810 C C . LEU A 1 102 ? 3.520 -1.957 7.238 1.00 98.31 102 LEU A C 1
ATOM 812 O O . LEU A 1 102 ? 2.770 -2.883 7.521 1.00 98.31 102 LEU A O 1
ATOM 816 N N . ALA A 1 103 ? 3.096 -0.888 6.556 1.00 97.88 103 ALA A N 1
ATOM 817 C CA . ALA A 1 103 ? 1.715 -0.738 6.094 1.00 97.88 103 ALA A CA 1
ATOM 818 C C . ALA A 1 103 ? 1.301 -1.868 5.134 1.00 97.88 103 ALA A C 1
ATOM 820 O O . ALA A 1 103 ? 0.202 -2.409 5.268 1.00 97.88 103 ALA A O 1
ATOM 821 N N . LEU A 1 104 ? 2.190 -2.271 4.218 1.00 97.56 104 LEU A N 1
ATOM 822 C CA . LEU A 1 104 ? 1.970 -3.429 3.347 1.00 97.56 104 LEU A CA 1
ATOM 823 C C . LEU A 1 104 ? 1.909 -4.733 4.145 1.00 97.56 104 LEU A C 1
ATOM 825 O O . LEU A 1 104 ? 0.993 -5.529 3.944 1.00 97.56 104 LEU A O 1
ATOM 829 N N . LYS A 1 105 ? 2.832 -4.936 5.091 1.00 97.81 105 LYS A N 1
ATOM 830 C CA . LYS A 1 105 ? 2.852 -6.165 5.890 1.00 97.81 105 LYS A CA 1
ATOM 831 C C . LYS A 1 105 ? 1.639 -6.278 6.815 1.00 97.81 105 LYS A C 1
ATOM 833 O O . LYS A 1 105 ? 1.088 -7.363 6.954 1.00 97.81 105 LYS A O 1
ATOM 838 N N . PHE A 1 106 ? 1.153 -5.172 7.380 1.00 98.06 106 PHE A N 1
ATOM 839 C CA . PHE A 1 106 ? -0.118 -5.147 8.109 1.00 98.06 106 PHE A CA 1
ATOM 840 C C . PHE A 1 106 ? -1.284 -5.586 7.222 1.00 98.06 106 PHE A C 1
ATOM 842 O O . PHE A 1 106 ? -2.110 -6.382 7.662 1.00 98.06 106 PHE A O 1
ATOM 849 N N . ALA A 1 107 ? -1.351 -5.091 5.982 1.00 97.44 107 ALA A N 1
ATOM 850 C CA . ALA A 1 107 ? -2.414 -5.457 5.053 1.00 97.44 107 ALA A CA 1
ATOM 851 C C . ALA A 1 107 ? -2.376 -6.955 4.733 1.00 97.44 107 ALA A C 1
ATOM 853 O O . ALA A 1 107 ? -3.403 -7.619 4.843 1.00 97.44 107 ALA A O 1
ATOM 854 N N . GLU A 1 108 ? -1.197 -7.494 4.418 1.00 96.00 108 GLU A N 1
ATOM 855 C CA . GLU A 1 108 ? -0.999 -8.925 4.172 1.00 96.00 108 GLU A CA 1
ATOM 856 C C . GLU A 1 108 ? -1.463 -9.771 5.369 1.00 96.00 108 GLU A C 1
ATOM 858 O O . GLU A 1 108 ? -2.335 -10.625 5.214 1.00 96.00 108 GLU A O 1
ATOM 863 N N . LYS A 1 109 ? -0.958 -9.488 6.578 1.00 97.19 109 LYS A N 1
ATOM 864 C CA . LYS A 1 109 ? -1.322 -10.228 7.797 1.00 97.19 109 LYS A CA 1
ATOM 865 C C . LYS A 1 109 ? -2.821 -10.176 8.085 1.00 97.19 109 LYS A C 1
ATOM 867 O O . LYS A 1 109 ? -3.418 -11.207 8.380 1.00 97.19 109 LYS A O 1
ATOM 872 N N . ILE A 1 110 ? -3.452 -9.009 7.940 1.00 96.44 110 ILE A N 1
ATOM 873 C CA . ILE A 1 110 ? -4.904 -8.860 8.120 1.00 96.44 110 ILE A CA 1
ATOM 874 C C . ILE A 1 110 ? -5.677 -9.700 7.101 1.00 96.44 110 ILE A C 1
ATOM 876 O O . ILE A 1 110 ? -6.631 -10.379 7.476 1.00 96.44 110 ILE A O 1
ATOM 880 N N . LEU A 1 111 ? -5.283 -9.658 5.827 1.00 94.31 111 LEU A N 1
ATOM 881 C CA . LEU A 1 111 ? -5.959 -10.396 4.759 1.00 94.31 111 LEU A CA 1
ATOM 882 C C . LEU A 1 111 ? -5.804 -11.915 4.907 1.00 94.31 111 LEU A C 1
ATOM 884 O O . LEU A 1 111 ? -6.720 -12.650 4.544 1.00 94.31 111 LEU A O 1
ATOM 888 N N . LEU A 1 112 ? -4.687 -12.376 5.473 1.00 94.81 112 LEU A N 1
ATOM 889 C CA . LEU A 1 112 ? -4.446 -13.782 5.809 1.00 94.81 112 LEU A CA 1
ATOM 890 C C . LEU A 1 112 ? -5.098 -14.214 7.135 1.00 94.81 112 LEU A C 1
ATOM 892 O O . LEU A 1 112 ? -5.109 -15.401 7.450 1.00 94.81 112 LEU A O 1
ATOM 896 N N . GLY A 1 113 ? -5.661 -13.282 7.912 1.00 94.75 113 GLY A N 1
ATOM 897 C CA . GLY A 1 113 ? -6.222 -13.571 9.235 1.00 94.75 113 GLY A CA 1
ATOM 898 C C . GLY A 1 113 ? -5.161 -13.896 10.293 1.00 94.75 113 GLY A C 1
ATOM 899 O O . GLY A 1 113 ? -5.448 -14.595 11.264 1.00 94.75 113 GLY A O 1
ATOM 900 N N . GLU A 1 114 ? -3.937 -13.406 10.108 1.00 96.81 114 GLU A N 1
ATOM 901 C CA . GLU A 1 114 ? -2.793 -13.637 10.986 1.00 96.81 114 GLU A CA 1
ATOM 902 C C . GLU A 1 114 ? -2.580 -12.493 11.992 1.00 96.81 114 GLU A C 1
ATOM 904 O O . GLU A 1 114 ? -3.136 -11.398 11.873 1.00 96.81 114 GLU A O 1
ATOM 909 N N . SER A 1 115 ? -1.723 -12.739 12.989 1.00 95.81 115 SER A N 1
ATOM 910 C CA . SER A 1 115 ? -1.257 -11.683 13.891 1.00 95.81 115 SER A CA 1
ATOM 911 C C . SER A 1 115 ? -0.483 -10.610 13.122 1.00 95.81 115 SER A C 1
ATOM 913 O O . SER A 1 115 ? 0.379 -10.917 12.296 1.00 95.81 115 SER A O 1
ATOM 915 N N . ILE A 1 116 ? -0.756 -9.344 13.444 1.00 96.31 116 ILE A N 1
ATOM 916 C CA . ILE A 1 116 ? -0.026 -8.189 12.903 1.00 96.31 116 ILE A CA 1
ATOM 917 C C . ILE A 1 116 ? 1.205 -7.814 13.744 1.00 96.31 116 ILE A C 1
ATOM 919 O O . ILE A 1 116 ? 1.887 -6.834 13.446 1.00 96.31 116 ILE A O 1
ATOM 923 N N . GLU A 1 117 ? 1.493 -8.572 14.802 1.00 95.62 117 GLU A N 1
ATOM 924 C CA . GLU A 1 117 ? 2.721 -8.436 15.578 1.00 95.62 117 GLU A CA 1
ATOM 925 C C . GLU A 1 117 ? 3.845 -9.230 14.902 1.00 95.62 117 GLU A C 1
ATOM 927 O O . GLU A 1 117 ? 3.871 -10.459 14.929 1.00 95.62 117 GLU A O 1
ATOM 932 N N . PHE A 1 118 ? 4.783 -8.516 14.284 1.00 96.25 118 PHE A N 1
ATOM 933 C CA . PHE A 1 118 ? 5.983 -9.077 13.660 1.00 96.25 118 PHE A CA 1
ATOM 934 C C . PHE A 1 118 ? 7.216 -8.242 14.017 1.00 96.25 118 PHE A C 1
ATOM 936 O O . PHE A 1 118 ? 7.098 -7.112 14.494 1.00 96.25 118 PHE A O 1
ATOM 943 N N . GLU A 1 119 ? 8.411 -8.800 13.832 1.00 96.62 119 GLU A N 1
ATOM 944 C CA . GLU A 1 119 ? 9.663 -8.123 14.174 1.00 96.62 119 GLU A CA 1
ATOM 945 C C . GLU A 1 119 ? 9.890 -6.869 13.307 1.00 96.62 119 GLU A C 1
ATOM 947 O O . GLU A 1 119 ? 9.757 -6.908 12.086 1.00 96.62 119 GLU A O 1
ATOM 952 N N . THR A 1 120 ? 10.255 -5.748 13.939 1.00 97.19 120 THR A N 1
ATOM 953 C CA . THR A 1 120 ? 10.502 -4.458 13.262 1.00 97.19 120 THR A CA 1
ATOM 954 C C . THR A 1 120 ? 11.957 -4.003 13.354 1.00 97.19 120 THR A C 1
ATOM 956 O O . THR A 1 120 ? 12.258 -2.824 13.156 1.00 97.19 120 THR A O 1
ATOM 959 N N . SER A 1 121 ? 12.870 -4.931 13.661 1.00 97.50 121 SER A N 1
ATOM 960 C CA . SER A 1 121 ? 14.307 -4.670 13.623 1.00 97.50 121 SER A CA 1
ATOM 961 C C . SER A 1 121 ? 14.756 -4.355 12.194 1.00 97.50 121 SER A C 1
ATOM 963 O O . SER A 1 121 ? 14.128 -4.773 11.220 1.00 97.50 121 SER A O 1
ATOM 965 N N . GLN A 1 122 ? 15.872 -3.637 12.047 1.00 97.25 122 GLN A N 1
ATOM 966 C CA . GLN A 1 122 ? 16.421 -3.291 10.731 1.00 97.25 122 GLN A CA 1
ATOM 967 C C . GLN A 1 122 ? 16.635 -4.530 9.845 1.00 97.25 122 GLN A C 1
ATOM 969 O O . GLN A 1 122 ? 16.358 -4.488 8.646 1.00 97.25 122 GLN A O 1
ATOM 974 N N . LYS A 1 123 ? 17.096 -5.639 10.441 1.00 97.81 123 LYS A N 1
ATOM 975 C CA . LYS A 1 123 ? 17.292 -6.913 9.743 1.00 97.81 123 LYS A CA 1
ATOM 976 C C . LYS A 1 123 ? 15.961 -7.474 9.235 1.00 97.81 123 LYS A C 1
ATOM 978 O O . LYS A 1 123 ? 15.851 -7.747 8.044 1.00 97.81 123 LYS A O 1
ATOM 983 N N . ALA A 1 124 ? 14.953 -7.575 10.103 1.00 97.75 124 ALA A N 1
ATOM 984 C CA . ALA A 1 124 ? 13.636 -8.080 9.722 1.00 97.75 124 ALA A CA 1
ATOM 985 C C . ALA A 1 124 ? 12.996 -7.219 8.624 1.00 97.75 124 ALA A C 1
ATOM 987 O O . ALA A 1 124 ? 12.487 -7.731 7.635 1.00 97.75 124 ALA A O 1
ATOM 988 N N . VAL A 1 125 ? 13.088 -5.892 8.732 1.00 98.06 125 VAL A N 1
ATOM 989 C CA . VAL A 1 125 ? 12.572 -4.982 7.703 1.00 98.06 125 VAL A CA 1
ATOM 990 C C . VAL A 1 125 ? 13.311 -5.135 6.371 1.00 98.06 125 VAL A C 1
ATOM 992 O O . VAL A 1 125 ? 12.685 -5.044 5.315 1.00 98.06 125 VAL A O 1
ATOM 995 N N . HIS A 1 126 ? 14.625 -5.364 6.388 1.00 97.88 126 HIS A N 1
ATOM 996 C CA . HIS A 1 126 ? 15.379 -5.644 5.167 1.00 97.88 126 HIS A CA 1
ATOM 997 C C . HIS A 1 126 ? 14.890 -6.932 4.488 1.00 97.88 126 HIS A C 1
ATOM 999 O O . HIS A 1 126 ? 14.665 -6.935 3.278 1.00 97.88 126 HIS A O 1
ATOM 1005 N N . GLU A 1 127 ? 14.645 -7.988 5.264 1.00 98.19 127 GLU A N 1
ATOM 1006 C CA . GLU A 1 127 ? 14.071 -9.242 4.766 1.00 98.19 127 GLU A CA 1
ATOM 1007 C C . GLU A 1 127 ? 12.661 -9.026 4.194 1.00 98.19 127 GLU A C 1
ATOM 1009 O O . GLU A 1 127 ? 12.380 -9.486 3.090 1.00 98.19 127 GLU A O 1
ATOM 1014 N N . LEU A 1 128 ? 11.810 -8.233 4.859 1.00 98.00 128 LEU A N 1
ATOM 1015 C CA . LEU A 1 128 ? 10.488 -7.857 4.338 1.00 98.00 128 LEU A CA 1
ATOM 1016 C C . LEU A 1 128 ? 10.575 -7.101 3.005 1.00 98.00 128 LEU A C 1
ATOM 1018 O O . LEU A 1 128 ? 9.763 -7.327 2.113 1.00 98.00 128 LEU A O 1
ATOM 1022 N N . ARG A 1 129 ? 11.552 -6.201 2.840 1.00 98.19 129 ARG A N 1
ATOM 1023 C CA . ARG A 1 129 ? 11.762 -5.487 1.568 1.00 98.19 129 ARG A CA 1
ATOM 1024 C C . ARG A 1 129 ? 12.154 -6.446 0.450 1.00 98.19 129 ARG A C 1
ATOM 1026 O O . ARG A 1 129 ? 11.651 -6.301 -0.662 1.00 98.19 129 ARG A O 1
ATOM 1033 N N . LEU A 1 130 ? 13.034 -7.403 0.742 1.00 97.88 130 LEU A N 1
ATOM 1034 C CA . LEU A 1 130 ? 13.450 -8.412 -0.227 1.00 97.88 130 LEU A CA 1
ATOM 1035 C C . LEU A 1 130 ? 12.287 -9.334 -0.608 1.00 97.88 130 LEU A C 1
ATOM 1037 O O . LEU A 1 130 ? 12.120 -9.638 -1.786 1.00 97.88 130 LEU A O 1
ATOM 1041 N N . ASP A 1 131 ? 11.466 -9.728 0.362 1.00 96.62 131 ASP A N 1
ATOM 1042 C CA . ASP A 1 131 ? 10.264 -10.539 0.154 1.00 96.62 131 ASP A CA 1
ATOM 1043 C C . ASP A 1 131 ? 9.241 -9.818 -0.738 1.00 96.62 131 ASP A C 1
ATOM 1045 O O . ASP A 1 131 ? 8.783 -10.374 -1.737 1.00 96.62 131 ASP A O 1
ATOM 1049 N N . ILE A 1 132 ? 8.975 -8.534 -0.463 1.00 95.19 132 ILE A N 1
ATOM 1050 C CA . ILE A 1 132 ? 8.115 -7.689 -1.306 1.00 95.19 132 ILE A CA 1
ATOM 1051 C C . ILE A 1 132 ? 8.682 -7.589 -2.725 1.00 95.19 132 ILE A C 1
ATOM 1053 O O . ILE A 1 132 ? 7.957 -7.824 -3.686 1.00 95.19 132 ILE A O 1
ATOM 1057 N N . ALA A 1 133 ? 9.969 -7.264 -2.875 1.00 95.00 133 ALA A N 1
ATOM 1058 C CA . ALA A 1 133 ? 10.594 -7.132 -4.190 1.00 95.00 133 ALA A CA 1
ATOM 1059 C C . ALA A 1 133 ? 10.545 -8.449 -4.979 1.00 95.00 133 ALA A C 1
ATOM 1061 O O . ALA A 1 133 ? 10.212 -8.455 -6.160 1.00 95.00 133 ALA A O 1
ATOM 1062 N N . THR A 1 134 ? 10.824 -9.570 -4.313 1.00 94.31 134 THR A N 1
ATOM 1063 C CA . THR A 1 134 ? 10.783 -10.905 -4.920 1.00 94.31 134 THR A CA 1
ATOM 1064 C C . THR A 1 134 ? 9.366 -11.271 -5.344 1.00 94.31 134 THR A C 1
ATOM 1066 O O . THR A 1 134 ? 9.179 -11.791 -6.439 1.00 94.31 134 THR A O 1
ATOM 1069 N N . SER A 1 135 ? 8.371 -10.980 -4.507 1.00 92.25 135 SER A N 1
ATOM 1070 C CA . SER A 1 135 ? 6.964 -11.234 -4.818 1.00 92.25 135 SER A CA 1
ATOM 1071 C C . SER A 1 135 ? 6.499 -10.387 -5.999 1.00 92.25 135 SER A C 1
ATOM 1073 O O . SER A 1 135 ? 5.902 -10.918 -6.926 1.00 92.25 135 SER A O 1
ATOM 1075 N N . LEU A 1 136 ? 6.850 -9.097 -6.030 1.00 90.06 136 LEU A N 1
ATOM 1076 C CA . LEU A 1 136 ? 6.530 -8.219 -7.157 1.00 90.06 136 LEU A CA 1
ATOM 1077 C C . LEU A 1 136 ? 7.143 -8.715 -8.468 1.00 90.06 136 LEU A C 1
ATOM 1079 O O . LEU A 1 136 ? 6.461 -8.700 -9.479 1.00 90.06 136 LEU A O 1
ATOM 1083 N N . LEU A 1 137 ? 8.394 -9.179 -8.452 1.00 87.62 137 LEU A N 1
ATOM 1084 C CA . LEU A 1 137 ? 9.056 -9.716 -9.646 1.00 87.62 137 LEU A CA 1
ATOM 1085 C C . LEU A 1 137 ? 8.485 -11.063 -10.105 1.00 87.62 137 LEU A C 1
ATOM 1087 O O . LEU A 1 137 ? 8.570 -11.392 -11.283 1.00 87.62 137 LEU A O 1
ATOM 1091 N N . ARG A 1 138 ? 7.963 -11.874 -9.180 1.00 87.94 138 ARG A N 1
ATOM 1092 C CA . ARG A 1 138 ? 7.376 -13.184 -9.498 1.00 87.94 138 ARG A CA 1
ATOM 1093 C C . ARG A 1 138 ? 5.953 -13.076 -10.025 1.00 87.94 138 ARG A C 1
ATOM 1095 O O . ARG A 1 138 ? 5.590 -13.840 -10.908 1.00 87.94 138 ARG A O 1
ATOM 1102 N N . GLU A 1 139 ? 5.176 -12.156 -9.463 1.00 87.81 139 GLU A N 1
ATOM 1103 C CA . GLU A 1 139 ? 3.750 -11.987 -9.760 1.00 87.81 139 GLU A CA 1
ATOM 1104 C C . GLU A 1 139 ? 3.481 -10.860 -10.770 1.00 87.81 139 GLU A C 1
ATOM 1106 O O . GLU A 1 139 ? 2.330 -10.629 -11.133 1.00 87.81 139 GLU A O 1
ATOM 1111 N N . SER A 1 140 ? 4.506 -10.120 -11.209 1.00 84.25 140 SER A N 1
ATOM 1112 C CA . SER A 1 140 ? 4.350 -9.131 -12.277 1.00 84.25 140 SER A CA 1
ATOM 1113 C C . SER A 1 140 ? 4.030 -9.815 -13.598 1.00 84.25 140 SER A C 1
ATOM 1115 O O . SER A 1 140 ? 4.690 -10.790 -13.963 1.00 84.25 140 SER A O 1
ATOM 1117 N N . ASP A 1 141 ? 3.081 -9.247 -14.338 1.00 80.19 141 ASP A N 1
ATOM 1118 C CA . ASP A 1 141 ? 2.788 -9.682 -15.697 1.00 80.19 141 ASP A CA 1
ATOM 1119 C C . ASP A 1 141 ? 4.037 -9.588 -16.585 1.00 80.19 141 ASP A C 1
ATOM 1121 O O . ASP A 1 141 ? 4.846 -8.660 -16.479 1.00 80.19 141 ASP A O 1
ATOM 1125 N N . ASP A 1 142 ? 4.181 -10.555 -17.487 1.00 78.69 142 ASP A N 1
ATOM 1126 C CA . ASP A 1 142 ? 5.213 -10.529 -18.515 1.00 78.69 142 ASP A CA 1
ATOM 1127 C C . ASP A 1 142 ? 4.865 -9.469 -19.568 1.00 78.69 142 ASP A C 1
ATOM 1129 O O . ASP A 1 142 ? 4.118 -9.717 -20.516 1.00 78.69 142 ASP A O 1
ATOM 1133 N N . LEU A 1 143 ? 5.423 -8.271 -19.396 1.00 82.81 143 LEU A N 1
ATOM 1134 C CA . LEU A 1 143 ? 5.234 -7.151 -20.318 1.00 82.81 143 LEU A CA 1
ATOM 1135 C C . LEU A 1 143 ? 6.130 -7.250 -21.565 1.00 82.81 143 LEU A C 1
ATOM 1137 O O . LEU A 1 143 ? 6.148 -6.314 -22.359 1.00 82.81 143 LEU A O 1
ATOM 1141 N N . SER A 1 144 ? 6.872 -8.349 -21.768 1.00 81.38 144 SER A N 1
ATOM 1142 C CA . SER A 1 144 ? 7.773 -8.499 -22.924 1.00 81.38 144 SER A CA 1
ATOM 1143 C C . SER A 1 144 ? 7.051 -8.464 -24.271 1.00 81.38 144 SER A C 1
ATOM 1145 O O . SER A 1 144 ? 7.662 -8.118 -25.279 1.00 81.38 144 SER A O 1
ATOM 1147 N N . ARG A 1 145 ? 5.751 -8.783 -24.285 1.00 85.12 145 ARG A N 1
ATOM 1148 C CA . ARG A 1 145 ? 4.889 -8.708 -25.473 1.00 85.12 145 ARG A CA 1
ATOM 1149 C C . ARG A 1 145 ? 4.263 -7.337 -25.696 1.00 85.12 145 ARG A C 1
ATOM 1151 O O . ARG A 1 145 ? 3.560 -7.172 -26.683 1.00 85.12 145 ARG A O 1
ATOM 1158 N N . LEU A 1 146 ? 4.477 -6.370 -24.803 1.00 91.75 146 LEU A N 1
ATOM 1159 C CA . LEU A 1 146 ? 3.868 -5.045 -24.891 1.00 91.75 146 LEU A CA 1
ATOM 1160 C C . LEU A 1 146 ? 4.876 -4.005 -25.360 1.00 91.75 146 LEU A C 1
ATOM 1162 O O . LEU A 1 146 ? 5.991 -3.904 -24.847 1.00 91.75 146 LEU A O 1
ATOM 1166 N N . CYS A 1 147 ? 4.464 -3.172 -26.310 1.00 92.81 147 CYS A N 1
ATOM 1167 C CA . CYS A 1 147 ? 5.264 -2.029 -26.711 1.00 92.81 147 CYS A CA 1
ATOM 1168 C C . CYS A 1 147 ? 5.372 -1.043 -25.543 1.00 92.81 147 CYS A C 1
ATOM 1170 O O . CYS A 1 147 ? 4.368 -0.523 -25.057 1.00 92.81 147 CYS A O 1
ATOM 1172 N N . PHE A 1 148 ? 6.597 -0.687 -25.155 1.00 92.31 148 PHE A N 1
ATOM 1173 C CA . PHE A 1 148 ? 6.846 0.197 -24.012 1.00 92.31 148 PHE A CA 1
ATOM 1174 C C . PHE A 1 148 ? 6.354 1.648 -24.219 1.00 92.31 148 PHE A C 1
ATOM 1176 O O . PHE A 1 148 ? 6.326 2.437 -23.279 1.00 92.31 148 PHE A O 1
ATOM 1183 N N . TYR A 1 149 ? 5.959 2.026 -25.442 1.00 93.19 149 TYR A N 1
ATOM 1184 C CA . TYR A 1 149 ? 5.376 3.341 -25.735 1.00 93.19 149 TYR A CA 1
ATOM 1185 C C . TYR A 1 149 ? 3.844 3.350 -25.659 1.00 93.19 149 TYR A C 1
ATOM 1187 O O . TYR A 1 149 ? 3.277 4.244 -25.037 1.00 93.19 149 TYR A O 1
ATOM 1195 N N . CYS A 1 150 ? 3.160 2.389 -26.293 1.00 92.88 150 CYS A N 1
ATOM 1196 C CA . CYS A 1 150 ? 1.693 2.383 -26.371 1.00 92.88 150 CYS A CA 1
ATOM 1197 C C . CYS A 1 150 ? 1.005 1.369 -25.444 1.00 92.88 150 CYS A C 1
ATOM 1199 O O . CYS A 1 150 ? -0.209 1.453 -25.274 1.00 92.88 150 CYS A O 1
ATOM 1201 N N . GLY A 1 151 ? 1.749 0.430 -24.853 1.00 91.62 151 GLY A N 1
ATOM 1202 C CA . GLY A 1 151 ? 1.218 -0.618 -23.981 1.00 91.62 151 GLY A CA 1
ATOM 1203 C C . GLY A 1 151 ? 0.366 -1.669 -24.697 1.00 91.62 151 GLY A C 1
ATOM 1204 O O . GLY A 1 151 ? -0.399 -2.359 -24.033 1.00 91.62 151 GLY A O 1
ATOM 1205 N N . MET A 1 152 ? 0.457 -1.767 -26.027 1.00 90.56 152 MET A N 1
ATOM 1206 C CA . MET A 1 152 ? -0.281 -2.746 -26.834 1.00 90.56 152 MET A CA 1
ATOM 1207 C C . MET A 1 152 ? 0.617 -3.913 -27.237 1.00 90.56 152 MET A C 1
ATOM 1209 O O . MET A 1 152 ? 1.826 -3.728 -27.394 1.00 90.56 152 MET A O 1
ATOM 1213 N N . GLU A 1 153 ? 0.004 -5.083 -27.418 1.00 88.94 153 GLU A N 1
ATOM 1214 C CA . GLU A 1 153 ? 0.643 -6.244 -28.042 1.00 88.94 153 GLU A CA 1
ATOM 1215 C C . GLU A 1 153 ? 0.850 -6.032 -29.546 1.00 88.94 153 GLU A C 1
ATOM 1217 O O . GLU A 1 153 ? 0.236 -5.146 -30.148 1.00 88.94 153 GLU A O 1
ATOM 1222 N N . GLU A 1 154 ? 1.706 -6.874 -30.128 1.00 81.88 154 GLU A N 1
ATOM 1223 C CA . GLU A 1 154 ? 1.951 -6.938 -31.567 1.00 81.88 154 GLU A CA 1
ATOM 1224 C C . GLU A 1 154 ? 0.636 -7.155 -32.330 1.00 81.88 154 GLU A C 1
ATOM 1226 O O . GLU A 1 154 ? -0.129 -8.078 -32.036 1.00 81.88 154 GLU A O 1
ATOM 1231 N N . GLN A 1 155 ? 0.377 -6.307 -33.324 1.00 78.12 155 GLN A N 1
ATOM 1232 C CA . GLN A 1 155 ? -0.628 -6.579 -34.351 1.00 78.12 155 GLN A CA 1
ATOM 1233 C C . GLN A 1 155 ? 0.049 -7.210 -35.570 1.00 78.12 155 GLN A C 1
ATOM 1235 O O . GLN A 1 155 ? 1.233 -6.972 -35.814 1.00 78.12 155 GLN A O 1
ATOM 1240 N N . ASP A 1 156 ? -0.695 -8.011 -36.340 1.00 68.56 156 ASP A N 1
ATOM 1241 C CA . ASP A 1 156 ? -0.160 -8.671 -37.535 1.00 68.56 156 ASP A CA 1
ATOM 1242 C C . ASP A 1 156 ? 0.585 -7.654 -38.434 1.00 68.56 156 ASP A C 1
ATOM 1244 O O . ASP A 1 156 ? 0.023 -6.626 -38.813 1.00 68.56 156 ASP A O 1
ATOM 1248 N N . GLU A 1 157 ? 1.849 -7.966 -38.768 1.00 72.88 157 GLU A N 1
ATOM 1249 C CA . GLU A 1 157 ? 2.802 -7.182 -39.590 1.00 72.88 157 GLU A CA 1
ATOM 1250 C C . GLU A 1 157 ? 3.598 -6.046 -38.890 1.00 72.88 157 GLU A C 1
ATOM 1252 O O . GLU A 1 157 ? 4.410 -5.368 -39.540 1.00 72.88 157 GLU A O 1
ATOM 1257 N N . GLU A 1 158 ? 3.458 -5.837 -37.575 1.00 74.38 158 GLU A N 1
ATOM 1258 C CA . GLU A 1 158 ? 4.222 -4.805 -36.856 1.00 74.38 158 GLU A CA 1
ATOM 1259 C C . GLU A 1 158 ? 5.674 -5.214 -36.557 1.00 74.38 158 GLU A C 1
ATOM 1261 O O . GLU A 1 158 ? 5.967 -6.225 -35.933 1.00 74.38 158 GLU A O 1
ATOM 1266 N N . HIS A 1 159 ? 6.625 -4.371 -36.966 1.00 87.62 159 HIS A N 1
ATOM 1267 C CA . HIS A 1 159 ? 8.039 -4.580 -36.658 1.00 87.62 159 HIS A CA 1
ATOM 1268 C C . HIS A 1 159 ? 8.386 -3.971 -35.301 1.00 87.62 159 HIS A C 1
ATOM 1270 O O . HIS A 1 159 ? 7.882 -2.904 -34.938 1.00 87.62 159 HIS A O 1
ATOM 1276 N N . TRP A 1 160 ? 9.310 -4.606 -34.586 1.00 93.25 160 TRP A N 1
ATOM 1277 C CA . TRP A 1 160 ? 9.772 -4.172 -33.274 1.00 93.25 160 TRP A CA 1
ATOM 1278 C C . TRP A 1 160 ? 11.221 -3.688 -33.309 1.00 93.25 160 TRP A C 1
ATOM 1280 O O . TRP A 1 160 ? 12.029 -4.149 -34.114 1.00 93.25 160 TRP A O 1
ATOM 1290 N N . ILE A 1 161 ? 11.560 -2.766 -32.412 1.00 94.50 161 ILE A N 1
ATOM 1291 C CA . ILE A 1 161 ? 12.930 -2.298 -32.199 1.00 94.50 161 ILE A CA 1
ATOM 1292 C C . ILE A 1 161 ? 13.237 -2.184 -30.701 1.00 94.50 161 ILE A C 1
ATOM 1294 O O . ILE A 1 161 ? 12.386 -1.760 -29.916 1.00 94.50 161 ILE A O 1
ATOM 1298 N N . CYS A 1 162 ? 14.448 -2.579 -30.305 1.00 94.94 162 CYS A N 1
ATOM 1299 C CA . CYS A 1 162 ? 14.922 -2.562 -28.920 1.00 94.94 162 CYS A CA 1
ATOM 1300 C C . CYS A 1 162 ? 15.848 -1.367 -28.680 1.00 94.94 162 CYS A C 1
ATOM 1302 O O . CYS A 1 162 ? 16.725 -1.101 -29.497 1.00 94.94 162 CYS A O 1
ATOM 1304 N N . CYS A 1 163 ? 15.666 -0.652 -27.569 1.00 95.56 163 CYS A N 1
ATOM 1305 C CA . CYS A 1 163 ? 16.591 0.405 -27.157 1.00 95.56 163 CYS A CA 1
ATOM 1306 C C . CYS A 1 163 ? 17.904 -0.190 -26.635 1.00 95.56 163 CYS A C 1
ATOM 1308 O O . CYS A 1 163 ? 17.888 -0.978 -25.688 1.00 95.56 163 CYS A O 1
ATOM 1310 N N . ASP A 1 164 ? 19.042 0.269 -27.150 1.00 96.06 164 ASP A N 1
ATOM 1311 C CA . ASP A 1 164 ? 20.357 -0.253 -26.762 1.00 96.06 164 ASP A CA 1
ATOM 1312 C C . ASP A 1 164 ? 20.756 0.073 -25.309 1.00 96.06 164 ASP A C 1
ATOM 1314 O O . ASP A 1 164 ? 21.604 -0.608 -24.734 1.00 96.06 164 ASP A O 1
ATOM 1318 N N . ILE A 1 165 ? 20.128 1.075 -24.677 1.00 95.50 165 ILE A N 1
ATOM 1319 C CA . ILE A 1 165 ? 20.419 1.470 -23.286 1.00 95.50 165 ILE A CA 1
ATOM 1320 C C . ILE A 1 165 ? 19.552 0.703 -22.283 1.00 95.50 165 ILE A C 1
ATOM 1322 O O . ILE A 1 165 ? 20.076 0.031 -21.398 1.00 95.50 165 ILE A O 1
ATOM 1326 N N . CYS A 1 166 ? 18.225 0.821 -22.380 1.00 94.00 166 CYS A N 1
ATOM 1327 C CA . CYS A 1 166 ? 17.305 0.264 -21.381 1.00 94.00 166 CYS A CA 1
ATOM 1328 C C . CYS A 1 166 ? 16.762 -1.125 -21.735 1.00 94.00 166 CYS A C 1
ATOM 1330 O O . CYS A 1 166 ? 16.035 -1.706 -20.926 1.00 94.00 166 CYS A O 1
ATOM 1332 N N . GLN A 1 167 ? 17.096 -1.640 -22.925 1.00 93.88 167 GLN A N 1
ATOM 1333 C CA . GLN A 1 167 ? 16.689 -2.957 -23.424 1.00 93.88 167 GLN A CA 1
ATOM 1334 C C . GLN A 1 167 ? 15.161 -3.154 -23.481 1.00 93.88 167 GLN A C 1
ATOM 1336 O O . GLN A 1 167 ? 14.663 -4.276 -23.441 1.00 93.88 167 GLN A O 1
ATOM 1341 N N . GLN A 1 168 ? 14.407 -2.050 -23.557 1.00 93.12 168 GLN A N 1
ATOM 1342 C CA . GLN A 1 168 ? 12.957 -2.068 -23.741 1.00 93.12 168 GLN A CA 1
ATOM 1343 C C . GLN A 1 168 ? 12.604 -2.139 -25.226 1.00 93.12 168 GLN A C 1
ATOM 1345 O O . GLN A 1 168 ? 13.288 -1.549 -26.068 1.00 93.12 168 GLN A O 1
ATOM 1350 N N . TRP A 1 169 ? 11.501 -2.822 -25.522 1.00 94.06 169 TRP A N 1
ATOM 1351 C CA . TRP A 1 169 ? 11.024 -3.089 -26.873 1.00 94.06 169 TRP A CA 1
ATOM 1352 C C . TRP A 1 169 ? 9.854 -2.176 -27.257 1.00 94.06 169 TRP A C 1
ATOM 1354 O O . TRP A 1 169 ? 8.964 -1.877 -26.457 1.00 94.06 169 TRP A O 1
ATOM 1364 N N . TYR A 1 170 ? 9.864 -1.710 -28.504 1.00 93.81 170 TYR A N 1
ATOM 1365 C CA . TYR A 1 170 ? 8.895 -0.760 -29.036 1.00 93.81 170 TYR A CA 1
ATOM 1366 C C . TYR A 1 170 ? 8.393 -1.214 -30.402 1.00 93.81 170 TYR A C 1
ATOM 1368 O O . TYR A 1 170 ? 9.196 -1.653 -31.224 1.00 93.81 170 TYR A O 1
ATOM 1376 N N . HIS A 1 171 ? 7.110 -0.998 -30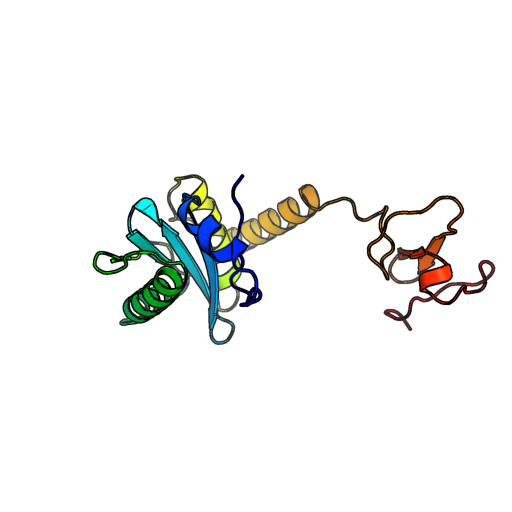.703 1.00 93.81 171 HIS A N 1
ATOM 1377 C CA . HIS A 1 171 ? 6.667 -0.988 -32.091 1.00 93.81 171 HIS A CA 1
ATOM 1378 C C . HIS A 1 171 ? 7.444 0.088 -32.838 1.00 93.81 171 HIS A C 1
ATOM 1380 O O . HIS A 1 171 ? 7.499 1.247 -32.413 1.00 93.81 171 HIS A O 1
ATOM 1386 N N . HIS A 1 172 ? 8.008 -0.283 -33.979 1.00 93.31 172 HIS A N 1
ATOM 1387 C CA . HIS A 1 172 ? 8.808 0.590 -34.830 1.00 93.31 172 HIS A CA 1
ATOM 1388 C C . HIS A 1 172 ? 8.055 1.883 -35.162 1.00 93.31 172 HIS A C 1
ATOM 1390 O O . HIS A 1 172 ? 8.602 2.982 -35.080 1.00 93.31 172 HIS A O 1
ATOM 1396 N N . GLN A 1 173 ? 6.749 1.772 -35.421 1.00 92.88 173 GLN A N 1
ATOM 1397 C CA . GLN A 1 173 ? 5.868 2.910 -35.676 1.00 92.88 173 GLN A CA 1
ATOM 1398 C C . GLN A 1 173 ? 5.661 3.829 -34.465 1.00 92.88 173 GLN A C 1
ATOM 1400 O O . GLN A 1 173 ? 5.569 5.043 -34.647 1.00 92.88 173 GLN A O 1
ATOM 1405 N N . CYS A 1 174 ? 5.610 3.292 -33.246 1.00 94.12 174 CYS A N 1
ATOM 1406 C CA . CYS A 1 174 ? 5.410 4.095 -32.038 1.00 94.12 174 CYS A CA 1
ATOM 1407 C C . CYS A 1 174 ? 6.575 5.048 -31.757 1.00 94.12 174 CYS A C 1
ATOM 1409 O O . CYS A 1 174 ? 6.401 6.045 -31.062 1.00 94.12 174 CYS A O 1
ATOM 1411 N N . VAL A 1 175 ? 7.750 4.765 -32.317 1.00 94.00 175 VAL A N 1
ATOM 1412 C CA . VAL A 1 175 ? 8.980 5.526 -32.077 1.00 94.00 175 VAL A CA 1
ATOM 1413 C C . VAL A 1 175 ? 9.520 6.176 -33.349 1.00 94.00 175 VAL A C 1
ATOM 1415 O O . VAL A 1 175 ? 10.717 6.382 -33.495 1.00 94.00 175 VAL A O 1
ATOM 1418 N N . GLN A 1 176 ? 8.612 6.555 -34.255 1.00 92.38 176 GLN A N 1
ATOM 1419 C CA . GLN A 1 176 ? 8.906 7.296 -35.492 1.00 92.38 176 GLN A CA 1
ATOM 1420 C C . GLN A 1 176 ? 9.753 6.530 -36.520 1.00 92.38 176 GLN A C 1
ATOM 1422 O O . GLN A 1 176 ? 10.392 7.144 -37.369 1.00 92.38 176 GLN A O 1
ATOM 1427 N N . ARG A 1 177 ? 9.701 5.195 -36.498 1.00 92.69 177 ARG A N 1
ATOM 1428 C CA . ARG A 1 177 ? 10.318 4.312 -37.500 1.00 92.69 177 ARG A CA 1
ATOM 1429 C C . ARG A 1 177 ? 11.816 4.590 -37.719 1.00 92.69 177 ARG A C 1
ATOM 1431 O O . ARG A 1 177 ? 12.219 4.915 -38.837 1.00 92.69 177 ARG A O 1
ATOM 1438 N N . PRO A 1 178 ? 12.646 4.476 -36.670 1.00 92.94 178 PRO A N 1
ATOM 1439 C CA . PRO A 1 178 ? 14.080 4.739 -36.755 1.00 92.94 178 PRO A CA 1
ATOM 1440 C C . PRO A 1 178 ? 14.792 3.748 -37.699 1.00 92.94 178 PRO A C 1
ATOM 1442 O O . PRO A 1 178 ? 14.285 2.650 -37.941 1.00 92.94 178 PRO A O 1
ATOM 1445 N N . PRO A 1 179 ? 15.979 4.084 -38.227 1.00 92.12 179 PRO A N 1
ATOM 1446 C CA . PRO A 1 179 ? 16.781 3.138 -39.001 1.00 92.12 179 PRO A CA 1
ATOM 1447 C C . PRO A 1 179 ? 17.108 1.881 -38.176 1.00 92.12 179 PRO A C 1
ATOM 1449 O O . PRO A 1 179 ? 17.488 1.986 -37.014 1.00 92.12 179 PRO A O 1
ATOM 1452 N N . VAL A 1 180 ? 16.942 0.693 -38.767 1.00 87.56 180 VAL A N 1
ATOM 1453 C CA . VAL A 1 180 ? 17.193 -0.605 -38.098 1.00 87.56 180 VAL A CA 1
ATOM 1454 C C . VAL A 1 180 ? 18.658 -1.049 -38.167 1.00 87.56 180 VAL A C 1
ATOM 1456 O O . VAL A 1 180 ? 19.054 -2.011 -37.520 1.00 87.56 180 VAL A O 1
ATOM 1459 N N . ASP A 1 181 ? 19.462 -0.364 -38.974 1.00 90.25 181 ASP A N 1
ATOM 1460 C CA . ASP A 1 181 ? 20.889 -0.603 -39.196 1.00 90.25 181 ASP A CA 1
ATOM 1461 C C . ASP A 1 181 ? 21.790 0.207 -38.248 1.00 90.25 181 ASP A C 1
ATOM 1463 O O . ASP A 1 181 ? 23.015 0.161 -38.362 1.00 90.25 181 ASP A O 1
ATOM 1467 N N . GLN A 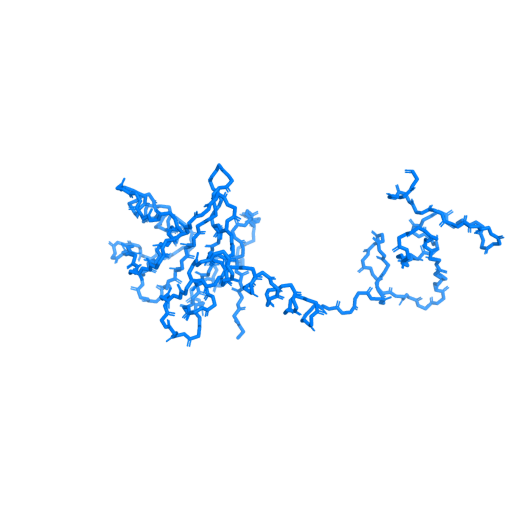1 182 ? 21.197 0.952 -37.314 1.00 91.50 182 GLN A N 1
ATOM 1468 C CA . GLN A 1 182 ? 21.898 1.835 -36.387 1.00 91.50 182 GLN A CA 1
ATOM 1469 C C . GLN A 1 182 ? 21.475 1.552 -34.943 1.00 91.50 182 GLN A C 1
ATOM 1471 O O . GLN A 1 182 ? 20.351 1.097 -34.723 1.00 91.50 182 GLN A O 1
ATOM 1476 N N . PRO A 1 183 ? 22.339 1.855 -33.954 1.00 93.50 183 PRO A N 1
ATOM 1477 C CA . PRO A 1 183 ? 21.938 1.828 -32.557 1.00 93.50 183 PRO A CA 1
ATOM 1478 C C . PRO A 1 183 ? 20.724 2.729 -32.327 1.00 93.50 183 PRO A C 1
ATOM 1480 O O . PRO A 1 183 ? 20.722 3.899 -32.725 1.00 93.50 183 PRO A O 1
ATOM 1483 N N . TYR A 1 184 ? 19.700 2.193 -31.677 1.00 95.06 184 TYR A N 1
ATOM 1484 C CA . TYR A 1 184 ? 18.469 2.906 -31.385 1.00 95.06 184 TYR A CA 1
ATOM 1485 C C . TYR A 1 184 ? 18.421 3.311 -29.911 1.00 95.06 184 TYR A C 1
ATOM 1487 O O . TYR A 1 184 ? 18.499 2.484 -29.002 1.00 95.06 184 TYR A O 1
ATOM 1495 N N . LEU A 1 185 ? 18.239 4.612 -29.676 1.00 96.19 185 LEU A N 1
ATOM 1496 C CA . LEU A 1 185 ? 17.984 5.183 -28.358 1.00 96.19 185 LEU A CA 1
ATOM 1497 C C . LEU A 1 185 ? 16.530 5.637 -28.281 1.00 96.19 185 LEU A C 1
ATOM 1499 O O . LEU A 1 185 ? 16.082 6.456 -29.084 1.00 96.19 185 LEU A O 1
ATOM 1503 N N . CYS A 1 186 ? 15.788 5.112 -27.309 1.00 94.81 186 CYS A N 1
ATOM 1504 C CA . CYS A 1 186 ? 14.406 5.525 -27.112 1.00 94.81 186 CYS A CA 1
ATOM 1505 C C . CYS A 1 186 ? 14.310 6.944 -26.526 1.00 94.81 186 CYS A C 1
ATOM 1507 O O . CYS A 1 186 ? 15.256 7.402 -25.883 1.00 94.81 186 CYS A O 1
ATOM 1509 N N . PRO A 1 187 ? 13.145 7.614 -26.636 1.00 92.06 187 PRO A N 1
ATOM 1510 C CA . PRO A 1 187 ? 12.952 8.972 -26.113 1.00 92.06 187 PRO A CA 1
ATOM 1511 C C . PRO A 1 187 ? 13.227 9.146 -24.611 1.00 92.06 187 PRO A C 1
ATOM 1513 O O . PRO A 1 187 ? 13.415 10.264 -24.149 1.00 92.06 187 PRO A O 1
ATOM 1516 N N . GLY A 1 188 ? 13.200 8.057 -23.834 1.00 91.12 188 GLY A N 1
ATOM 1517 C CA . GLY A 1 188 ? 13.525 8.078 -22.404 1.00 91.12 188 GLY A CA 1
ATOM 1518 C C . GLY A 1 188 ? 15.019 7.940 -22.091 1.00 91.12 188 GLY A C 1
ATOM 1519 O O . GLY A 1 188 ? 15.415 8.154 -20.949 1.00 91.12 188 GLY A O 1
ATOM 1520 N N . CYS A 1 189 ? 15.836 7.553 -23.072 1.00 93.56 189 CYS A N 1
ATOM 1521 C CA . CYS A 1 189 ? 17.282 7.372 -22.936 1.00 93.56 189 CYS A CA 1
ATOM 1522 C C . CYS A 1 189 ? 18.103 8.371 -23.770 1.00 93.56 189 CYS A C 1
ATOM 1524 O O . CYS A 1 189 ? 19.330 8.346 -23.679 1.00 93.56 189 CYS A O 1
ATOM 1526 N N . THR A 1 190 ? 17.442 9.207 -24.576 1.00 84.88 190 THR A N 1
ATOM 1527 C CA . THR A 1 190 ? 18.026 10.367 -25.273 1.00 84.88 190 THR A CA 1
ATOM 1528 C C . THR A 1 190 ? 18.141 11.590 -24.380 1.00 84.88 190 THR A C 1
ATOM 1530 O O . THR A 1 190 ? 17.207 11.804 -23.574 1.00 84.88 190 THR A O 1
#

pLDDT: mean 86.4, std 17.88, range [22.58, 98.31]

Secondary structure (DSSP, 8-state):
-------S---TT-TTHHHHGGG-S-EEEEEEETTEEEEEEEETTTTEEEEE-TT---TTHHHHHHHHHHHHHHHTT---TT-EEE----PPP-SSS-HHHHHHHHHHHHHHT--S----SHHHHHHHHHHHHHHHHHHS--GGGB-TTT-PBPPTT--EEE-TTT--EEEGGGGT---TTS----TTT-